Protein AF-A0A5N6UTC2-F1 (afdb_monomer)

Solvent-accessible surface area (backbone atoms only — not comparable to full-atom values): 14383 Å² total; per-residue (Å²): 132,84,76,75,83,73,71,69,49,39,31,35,23,72,35,81,37,35,61,54,63,98,74,84,76,74,52,47,32,34,32,44,64,21,74,54,100,81,40,35,36,27,9,30,95,59,27,42,35,37,38,54,62,97,46,72,90,41,43,59,75,37,63,76,44,58,36,44,83,30,55,56,37,75,52,58,27,31,57,39,42,67,50,74,42,71,95,78,61,28,35,36,41,34,28,38,58,81,38,56,28,36,28,41,24,80,46,83,90,41,75,72,53,38,37,54,72,45,64,52,52,101,60,61,76,87,86,82,46,58,42,72,42,63,47,53,54,83,89,47,57,80,43,68,63,36,80,72,38,79,66,45,77,49,95,50,42,42,70,39,49,47,80,69,44,80,42,75,71,82,81,70,37,33,39,40,36,33,29,20,48,42,100,81,74,44,71,31,29,27,24,26,36,23,77,42,100,88,46,72,71,42,82,50,17,62,41,96,90,47,28,51,44,37,81,92,38,36,46,78,48,59,59,25,92,44,66,28,62,65,91,83,69,81,76,59,80,88,62,43,64,21,21,29,49,39,55,43,76,71,66,69,92,118

Mean predicted aligned error: 5.84 Å

Structure (mmCIF, N/CA/C/O backbone):
data_AF-A0A5N6UTC2-F1
#
_entry.id   AF-A0A5N6UTC2-F1
#
loop_
_atom_site.group_PDB
_atom_site.id
_atom_site.type_symbol
_atom_site.label_atom_id
_atom_site.label_alt_id
_atom_site.label_comp_id
_atom_site.label_asym_id
_atom_site.label_entity_id
_atom_site.label_seq_id
_atom_site.pdbx_PDB_ins_code
_atom_site.Cartn_x
_atom_site.Cartn_y
_atom_site.Cartn_z
_atom_site.occupancy
_atom_site.B_iso_or_equiv
_atom_site.auth_seq_id
_atom_site.auth_comp_id
_atom_site.auth_asym_id
_atom_site.auth_atom_id
_atom_site.pdbx_PDB_model_num
ATOM 1 N N . MET A 1 1 ? 6.275 1.444 30.828 1.00 47.31 1 MET A N 1
ATOM 2 C CA . MET A 1 1 ? 5.632 2.443 29.949 1.00 47.31 1 MET A CA 1
ATOM 3 C C . MET A 1 1 ? 6.057 2.120 28.528 1.00 47.31 1 MET A C 1
ATOM 5 O O . MET A 1 1 ? 7.234 1.851 28.336 1.00 47.31 1 MET A O 1
ATOM 9 N N . LYS A 1 2 ? 5.117 2.013 27.585 1.00 53.94 2 LYS A N 1
ATOM 10 C CA . LYS A 1 2 ? 5.426 1.737 26.173 1.00 53.94 2 LYS A CA 1
ATOM 11 C C . LYS A 1 2 ? 5.991 3.029 25.566 1.00 53.94 2 LYS A C 1
ATOM 13 O O . LYS A 1 2 ? 5.421 4.084 25.831 1.00 53.94 2 LYS A O 1
ATOM 18 N N . ALA A 1 3 ? 7.127 2.957 24.874 1.00 62.00 3 ALA A N 1
ATOM 19 C CA . ALA A 1 3 ? 7.824 4.138 24.363 1.00 62.00 3 ALA A CA 1
ATOM 20 C C . ALA A 1 3 ? 6.921 4.943 23.409 1.00 62.00 3 ALA A C 1
ATOM 22 O O . ALA A 1 3 ? 6.208 4.360 22.592 1.00 62.00 3 ALA A O 1
ATOM 23 N N . SER A 1 4 ? 6.928 6.270 23.547 1.00 75.25 4 SER A N 1
ATOM 24 C CA . SER A 1 4 ? 6.301 7.188 22.594 1.00 75.25 4 SER A CA 1
ATOM 25 C C . SER A 1 4 ? 7.102 7.221 21.292 1.00 75.25 4 SER A C 1
ATOM 27 O O . SER A 1 4 ? 8.316 7.012 21.312 1.00 75.25 4 SER A O 1
ATOM 29 N N . LEU A 1 5 ? 6.440 7.511 20.169 1.00 85.62 5 LEU A N 1
ATOM 30 C CA . LEU A 1 5 ? 7.140 7.757 18.906 1.00 85.62 5 LEU A CA 1
ATOM 31 C C . LEU A 1 5 ? 8.117 8.937 19.069 1.00 85.62 5 LEU A C 1
ATOM 33 O O . LEU A 1 5 ? 7.781 9.903 19.761 1.00 85.62 5 LEU A O 1
ATOM 37 N N . PRO A 1 6 ? 9.319 8.879 18.470 1.00 88.50 6 PRO A N 1
ATOM 38 C CA . PRO A 1 6 ? 10.223 10.016 18.483 1.00 88.50 6 PRO A CA 1
ATOM 39 C C . PRO A 1 6 ? 9.675 11.143 17.599 1.00 88.50 6 PRO A C 1
ATOM 41 O O . PRO A 1 6 ? 8.917 10.909 16.661 1.00 88.50 6 PRO A O 1
ATOM 44 N N . MET A 1 7 ? 10.095 12.373 17.895 1.00 89.25 7 MET A N 1
ATOM 45 C CA . MET A 1 7 ? 9.743 13.563 17.105 1.00 89.25 7 MET A CA 1
ATOM 46 C C . MET A 1 7 ? 10.669 13.768 15.893 1.00 89.25 7 MET A C 1
ATOM 48 O O . MET A 1 7 ? 10.447 14.665 15.087 1.00 89.25 7 MET A O 1
ATOM 52 N N . SER A 1 8 ? 11.726 12.962 15.775 1.00 91.69 8 SER A N 1
ATOM 53 C CA . SER A 1 8 ? 12.641 12.936 14.636 1.00 91.69 8 SER A CA 1
ATOM 54 C C . SER A 1 8 ? 13.064 11.502 14.331 1.00 91.69 8 SER A C 1
ATOM 56 O O . SER A 1 8 ? 13.159 10.653 15.222 1.00 91.69 8 SER A O 1
ATOM 58 N N . PHE A 1 9 ? 13.332 11.232 13.060 1.00 91.69 9 PHE A N 1
ATOM 59 C CA . PHE A 1 9 ? 13.645 9.897 12.568 1.00 91.69 9 PHE A CA 1
ATOM 60 C C . PHE A 1 9 ? 15.016 9.903 11.914 1.00 91.69 9 PHE A C 1
ATOM 62 O O . PHE A 1 9 ? 15.311 10.786 11.114 1.00 91.69 9 PHE A O 1
ATOM 69 N N . GLU A 1 10 ? 15.824 8.907 12.255 1.00 91.56 10 GLU A N 1
ATOM 70 C CA . GLU A 1 10 ? 17.056 8.569 11.551 1.00 91.56 10 GLU A CA 1
ATOM 71 C C . GLU A 1 10 ? 16.926 7.131 11.070 1.00 91.56 10 GLU A C 1
ATOM 73 O O . GLU A 1 10 ? 16.529 6.239 11.830 1.00 91.56 10 GLU A O 1
ATOM 78 N N . LEU A 1 11 ? 17.215 6.905 9.795 1.00 89.19 11 LEU A N 1
ATOM 79 C CA . LEU A 1 11 ? 16.958 5.642 9.118 1.00 89.19 11 LEU A CA 1
ATOM 80 C C . LEU A 1 11 ? 18.223 5.157 8.413 1.00 89.19 11 LEU A C 1
ATOM 82 O O . LEU A 1 11 ? 19.078 5.945 8.025 1.00 89.19 11 LEU A O 1
ATOM 86 N N . SER A 1 12 ? 18.329 3.847 8.233 1.00 85.94 12 SER A N 1
ATOM 87 C CA . SER A 1 12 ? 19.356 3.195 7.423 1.00 85.94 12 SER A CA 1
ATOM 88 C C . SER A 1 12 ? 18.700 2.379 6.314 1.00 85.94 12 SER A C 1
ATOM 90 O O . SER A 1 12 ? 17.678 1.735 6.563 1.00 85.94 12 SER A O 1
ATOM 92 N N . SER A 1 13 ? 19.271 2.394 5.110 1.00 86.75 13 SER A N 1
ATOM 93 C CA . SER A 1 13 ? 18.765 1.648 3.950 1.00 86.75 13 SER A CA 1
ATOM 94 C C . SER A 1 13 ? 19.604 0.411 3.629 1.00 86.75 13 SER A C 1
ATOM 96 O O . SER A 1 13 ? 20.825 0.419 3.767 1.00 86.75 13 SER A O 1
ATOM 98 N N . SER A 1 14 ? 18.951 -0.653 3.152 1.00 81.19 14 SER A N 1
ATOM 99 C CA . SER A 1 14 ? 19.606 -1.870 2.651 1.00 81.19 14 SER A CA 1
ATOM 100 C C . SER A 1 14 ? 20.208 -1.745 1.243 1.00 81.19 14 SER A C 1
ATOM 102 O O . SER A 1 14 ? 20.869 -2.676 0.787 1.00 81.19 14 SER A O 1
ATOM 104 N N . GLY A 1 15 ? 19.915 -0.667 0.507 1.00 82.00 15 GLY A N 1
ATOM 105 C CA . GLY A 1 15 ? 20.023 -0.653 -0.957 1.00 82.00 15 GLY A CA 1
ATOM 106 C C . GLY A 1 15 ? 18.910 -1.475 -1.642 1.00 82.00 15 GLY A C 1
ATOM 107 O O . GLY A 1 15 ? 18.034 -2.019 -0.958 1.00 82.00 15 GLY A O 1
ATOM 108 N N . PRO A 1 16 ? 18.905 -1.563 -2.987 1.00 87.00 16 PRO A N 1
ATOM 109 C CA . PRO A 1 16 ? 17.851 -2.248 -3.735 1.00 87.00 16 PRO A CA 1
ATOM 110 C C . PRO A 1 16 ? 17.945 -3.778 -3.597 1.00 87.00 16 PRO A C 1
ATOM 112 O O . PRO A 1 16 ? 18.954 -4.384 -3.947 1.00 87.00 16 PRO A O 1
ATOM 115 N N . LEU A 1 17 ? 16.859 -4.402 -3.142 1.00 88.38 17 LEU A N 1
ATOM 116 C CA . LEU A 1 17 ? 16.701 -5.841 -2.917 1.00 88.38 17 LEU A CA 1
ATOM 117 C C . LEU A 1 17 ? 15.773 -6.540 -3.913 1.00 88.38 17 LEU A C 1
ATOM 119 O O . LEU A 1 17 ? 15.952 -7.726 -4.143 1.00 88.38 17 LEU A O 1
ATOM 123 N N . ILE A 1 18 ? 14.750 -5.876 -4.456 1.00 89.25 18 ILE A N 1
ATOM 124 C CA . ILE A 1 18 ? 13.792 -6.510 -5.380 1.00 89.25 18 ILE A CA 1
ATOM 125 C C . ILE A 1 18 ? 13.627 -5.616 -6.599 1.00 89.25 18 ILE A C 1
ATOM 127 O O . ILE A 1 18 ? 13.266 -4.447 -6.472 1.00 89.25 18 ILE A O 1
ATOM 131 N N . GLY A 1 19 ? 13.870 -6.175 -7.781 1.00 90.62 19 GLY A N 1
ATOM 132 C CA . GLY A 1 19 ? 13.588 -5.525 -9.057 1.00 90.62 19 GLY A CA 1
ATOM 133 C C . GLY A 1 19 ? 12.823 -6.435 -10.021 1.00 90.62 19 GLY A C 1
ATOM 134 O O . GLY A 1 19 ? 12.527 -7.588 -9.686 1.00 90.62 19 GLY A O 1
ATOM 135 N N . PRO A 1 20 ? 12.504 -5.922 -11.221 1.00 90.75 20 PRO A N 1
ATOM 136 C CA . PRO A 1 20 ? 11.901 -6.711 -12.288 1.00 90.75 20 PRO A CA 1
ATOM 137 C C . PRO A 1 20 ? 12.727 -7.944 -12.655 1.00 90.75 20 PRO A C 1
ATOM 139 O O . PRO A 1 20 ? 13.958 -7.926 -12.581 1.00 90.75 20 PRO A O 1
ATOM 142 N N . LYS A 1 21 ? 12.044 -9.006 -13.088 1.00 91.44 21 LYS A N 1
ATOM 143 C CA . LYS A 1 21 ? 12.679 -10.213 -13.622 1.00 91.44 21 LYS A CA 1
ATOM 144 C C . LYS A 1 21 ? 12.839 -10.115 -15.138 1.00 91.44 21 LYS A C 1
ATOM 146 O O . LYS A 1 21 ? 12.025 -9.495 -15.818 1.00 91.44 21 LYS A O 1
ATOM 151 N N . ASP A 1 22 ? 13.859 -10.794 -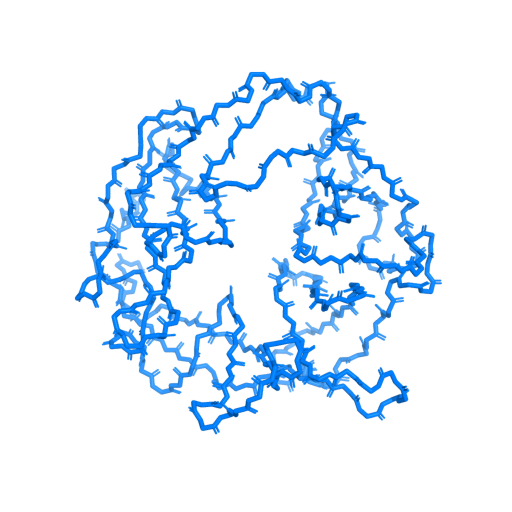15.654 1.00 91.31 22 ASP A N 1
ATOM 152 C CA . ASP A 1 22 ? 13.999 -11.081 -17.083 1.00 91.31 22 ASP A CA 1
ATOM 153 C C . ASP A 1 22 ? 13.276 -12.398 -17.416 1.00 91.31 22 ASP A C 1
ATOM 155 O O . ASP A 1 22 ? 13.886 -13.458 -17.541 1.00 91.31 22 ASP A O 1
ATOM 159 N N . ASP A 1 23 ? 11.943 -12.354 -17.431 1.00 88.75 23 ASP A N 1
ATOM 160 C CA . ASP A 1 23 ? 11.066 -13.530 -17.558 1.00 88.75 23 ASP A CA 1
ATOM 161 C C . ASP A 1 23 ? 10.007 -13.390 -18.667 1.00 88.75 23 ASP A C 1
ATOM 163 O O . ASP A 1 23 ? 9.031 -14.137 -18.720 1.00 88.75 23 ASP A O 1
ATOM 167 N N . GLY A 1 24 ? 10.199 -12.426 -19.571 1.00 87.19 24 GLY A N 1
ATOM 168 C CA . GLY A 1 24 ? 9.295 -12.159 -20.692 1.00 87.19 24 GLY A CA 1
ATOM 169 C C . GLY A 1 24 ? 8.115 -11.235 -20.371 1.00 87.19 24 GLY A C 1
ATOM 170 O O . GLY A 1 24 ? 7.475 -10.751 -21.303 1.00 87.19 24 GLY A O 1
ATOM 171 N N . TYR A 1 25 ? 7.859 -10.899 -19.099 1.00 84.44 25 TYR A N 1
ATOM 172 C CA . TYR A 1 25 ? 6.853 -9.892 -18.733 1.00 84.44 25 TYR A CA 1
ATOM 173 C C . TYR A 1 25 ? 7.307 -8.443 -18.983 1.00 84.44 25 TYR A C 1
ATOM 175 O O . TYR A 1 25 ? 6.477 -7.527 -18.940 1.00 84.44 25 TYR A O 1
ATOM 183 N N . ALA A 1 26 ? 8.608 -8.243 -19.242 1.00 83.94 26 ALA A N 1
ATOM 184 C CA . ALA A 1 26 ? 9.238 -6.970 -19.607 1.00 83.94 26 ALA A CA 1
ATOM 185 C C . ALA A 1 26 ? 8.803 -5.797 -18.706 1.00 83.94 26 ALA A C 1
ATOM 187 O O . ALA A 1 26 ? 8.418 -4.726 -19.179 1.00 83.94 26 ALA A O 1
ATOM 188 N N . ARG A 1 27 ? 8.804 -6.016 -17.385 1.00 85.81 27 ARG A N 1
ATOM 189 C CA . ARG A 1 27 ? 8.399 -4.997 -16.408 1.00 85.81 27 ARG A CA 1
ATOM 190 C C . ARG A 1 27 ? 9.521 -3.980 -16.206 1.00 85.81 27 ARG A C 1
ATOM 192 O O . ARG A 1 27 ? 10.671 -4.359 -16.019 1.00 85.81 27 ARG A O 1
ATOM 199 N N . ALA A 1 28 ? 9.171 -2.695 -16.207 1.00 85.38 28 ALA A N 1
ATOM 200 C CA . ALA A 1 28 ? 10.129 -1.617 -15.972 1.00 85.38 28 ALA A CA 1
ATOM 201 C C . ALA A 1 28 ? 10.493 -1.467 -14.486 1.00 85.38 28 ALA A C 1
ATOM 203 O O . ALA A 1 28 ? 11.651 -1.226 -14.169 1.00 85.38 28 ALA A O 1
ATOM 204 N N . GLY A 1 29 ? 9.542 -1.678 -13.571 1.00 85.62 29 GLY A N 1
ATOM 205 C CA . GLY A 1 29 ? 9.762 -1.532 -12.132 1.00 85.62 29 GLY A CA 1
ATOM 206 C C . GLY A 1 29 ? 8.817 -2.386 -11.290 1.00 85.62 29 GLY A C 1
ATOM 207 O O . GLY A 1 29 ? 7.766 -2.818 -11.770 1.00 85.62 29 GLY A O 1
ATOM 208 N N . ILE A 1 30 ? 9.203 -2.617 -10.034 1.00 85.69 30 ILE A N 1
ATOM 209 C CA . ILE A 1 30 ? 8.373 -3.244 -8.993 1.00 85.69 30 ILE A CA 1
ATOM 210 C C . ILE A 1 30 ? 8.070 -2.187 -7.938 1.00 85.69 30 ILE A C 1
ATOM 212 O O . ILE A 1 30 ? 8.987 -1.505 -7.479 1.00 85.69 30 ILE A O 1
ATOM 216 N N . LYS A 1 31 ? 6.788 -2.024 -7.599 1.00 84.88 31 LYS A N 1
ATOM 217 C CA . LYS A 1 31 ? 6.293 -0.872 -6.845 1.00 84.88 31 LYS A CA 1
ATOM 218 C C . LYS A 1 31 ? 5.325 -1.265 -5.727 1.00 84.88 31 LYS A C 1
ATOM 220 O O . LYS A 1 31 ? 4.861 -2.397 -5.650 1.00 84.88 31 LYS A O 1
ATOM 225 N N . GLU A 1 32 ? 5.030 -0.296 -4.868 1.00 82.50 32 GLU A N 1
ATOM 226 C CA . GLU A 1 32 ? 3.939 -0.274 -3.889 1.00 82.50 32 GLU A CA 1
ATOM 227 C C . GLU A 1 32 ? 3.825 -1.589 -3.100 1.00 82.50 32 GLU A C 1
ATOM 229 O O . GLU A 1 32 ? 2.844 -2.324 -3.240 1.00 82.50 32 GLU A O 1
ATOM 234 N N . PRO A 1 33 ? 4.861 -1.950 -2.322 1.00 86.56 33 PRO A N 1
ATOM 235 C CA . PRO A 1 33 ? 4.857 -3.209 -1.606 1.00 86.56 33 PRO A CA 1
ATOM 236 C C . PRO A 1 33 ? 3.895 -3.176 -0.417 1.00 86.56 33 PRO A C 1
ATOM 238 O O . PRO A 1 33 ? 3.899 -2.237 0.378 1.00 86.56 33 PRO A O 1
ATOM 241 N N . SER A 1 34 ? 3.189 -4.282 -0.203 1.00 84.38 34 SER A N 1
ATOM 242 C CA . SER A 1 34 ? 2.582 -4.626 1.080 1.00 84.38 34 SER A CA 1
ATOM 243 C C . SER A 1 34 ? 3.217 -5.897 1.619 1.00 84.38 34 SER A C 1
ATOM 245 O O . SER A 1 34 ? 3.438 -6.865 0.894 1.00 84.38 34 SER A O 1
ATOM 247 N N . THR A 1 35 ? 3.577 -5.893 2.901 1.00 80.06 35 THR A N 1
ATOM 248 C CA . THR A 1 35 ? 4.372 -6.973 3.490 1.00 80.06 35 THR A CA 1
ATOM 249 C C . THR A 1 35 ? 3.815 -7.399 4.836 1.00 80.06 35 THR A C 1
ATOM 251 O O . THR A 1 35 ? 3.486 -6.576 5.688 1.00 80.06 35 THR A O 1
ATOM 254 N N . ILE A 1 36 ? 3.773 -8.709 5.044 1.00 73.56 36 ILE A N 1
ATOM 255 C CA . ILE A 1 36 ? 3.636 -9.348 6.348 1.00 73.56 36 ILE A CA 1
ATOM 256 C C . ILE A 1 36 ? 4.793 -10.343 6.518 1.00 73.56 36 ILE A C 1
ATOM 258 O O . ILE A 1 36 ? 5.427 -10.747 5.543 1.00 73.56 36 ILE A O 1
ATOM 262 N N . ASN A 1 37 ? 5.061 -10.788 7.748 1.00 64.56 37 ASN A N 1
ATOM 263 C CA . ASN A 1 37 ? 6.204 -11.669 8.040 1.00 64.56 37 ASN A CA 1
ATOM 264 C C . ASN A 1 37 ? 6.246 -12.983 7.226 1.00 64.56 37 ASN A C 1
ATOM 266 O O . ASN A 1 37 ? 7.306 -13.593 7.148 1.00 64.56 37 ASN A O 1
ATOM 270 N N . THR A 1 38 ? 5.142 -13.421 6.611 1.00 53.38 38 THR A N 1
ATOM 271 C CA . THR A 1 38 ? 5.059 -14.687 5.854 1.00 53.38 38 THR A CA 1
ATOM 272 C C . THR A 1 38 ? 4.735 -14.533 4.364 1.00 53.38 38 THR A C 1
ATOM 274 O O . THR A 1 38 ? 4.810 -15.514 3.627 1.00 53.38 38 THR A O 1
ATOM 277 N N . ALA A 1 39 ? 4.355 -13.339 3.905 1.00 54.22 39 ALA A N 1
ATOM 278 C CA . ALA A 1 39 ? 3.892 -13.101 2.540 1.00 54.22 39 ALA A CA 1
ATOM 279 C C . ALA A 1 39 ? 4.039 -11.632 2.148 1.00 54.22 39 ALA A C 1
ATOM 281 O O . ALA A 1 39 ? 3.877 -10.734 2.977 1.00 54.22 39 ALA A O 1
ATOM 282 N N . LYS A 1 40 ? 4.396 -11.389 0.890 1.00 59.38 40 LYS A N 1
ATOM 283 C CA . LYS A 1 40 ? 4.715 -10.058 0.381 1.00 59.38 40 LYS A CA 1
ATOM 284 C C . LYS A 1 40 ? 4.044 -9.912 -0.982 1.00 59.38 40 LYS A C 1
ATOM 286 O O . LYS A 1 40 ? 4.068 -10.831 -1.795 1.00 59.38 40 LYS A O 1
ATOM 291 N N . GLU A 1 41 ? 3.410 -8.774 -1.193 1.00 56.09 41 GLU A N 1
ATOM 292 C CA . GLU A 1 41 ? 2.674 -8.423 -2.405 1.00 56.09 41 GLU A CA 1
ATOM 293 C C . GLU A 1 41 ? 3.247 -7.108 -2.923 1.00 56.09 41 GLU A C 1
ATOM 295 O O . GLU A 1 41 ? 3.681 -6.258 -2.143 1.00 56.09 41 GLU A O 1
ATOM 300 N N . SER A 1 42 ? 3.321 -6.924 -4.233 1.00 54.25 42 SER A N 1
ATOM 301 C CA . SER A 1 42 ? 3.797 -5.674 -4.833 1.00 54.25 42 SER A CA 1
ATOM 302 C C . SER A 1 42 ? 3.003 -5.356 -6.091 1.00 54.25 42 SER A C 1
ATOM 304 O O . SER A 1 42 ? 2.660 -6.247 -6.869 1.00 54.25 42 SER A O 1
ATOM 306 N N . GLY A 1 43 ? 2.670 -4.082 -6.272 1.00 52.28 43 GLY A N 1
ATOM 307 C CA . GLY A 1 43 ? 1.966 -3.578 -7.443 1.00 52.28 43 GLY A CA 1
ATOM 308 C C . GLY A 1 43 ? 2.919 -3.212 -8.580 1.00 52.28 43 GLY A C 1
ATOM 309 O O . GLY A 1 43 ? 4.085 -2.871 -8.386 1.00 52.28 43 GLY A O 1
ATOM 310 N N . TYR A 1 44 ? 2.416 -3.251 -9.805 1.00 52.66 44 TYR A N 1
ATOM 311 C CA . TYR A 1 44 ? 2.978 -2.529 -10.940 1.00 52.66 44 TYR A CA 1
ATOM 312 C C . TYR A 1 44 ? 1.830 -1.945 -11.762 1.00 52.66 44 TYR A C 1
ATOM 314 O O . TYR A 1 44 ? 0.671 -2.298 -11.577 1.00 52.66 44 TYR A O 1
ATOM 322 N N . HIS A 1 45 ? 2.143 -1.049 -12.698 1.00 53.72 45 HIS A N 1
ATOM 323 C CA . HIS A 1 45 ? 1.151 -0.230 -13.406 1.00 53.72 45 HIS A CA 1
ATOM 324 C C . HIS A 1 45 ? 0.013 -1.022 -14.098 1.00 53.72 45 HIS A C 1
ATOM 326 O O . HIS A 1 45 ? -1.003 -0.431 -14.439 1.00 53.72 45 HIS A O 1
ATOM 332 N N . LEU A 1 46 ? 0.143 -2.343 -14.295 1.00 59.59 46 LEU A N 1
ATOM 333 C CA . LEU A 1 46 ? -0.856 -3.206 -14.942 1.00 59.59 46 LEU A CA 1
ATOM 334 C C . LEU A 1 46 ? -1.004 -4.590 -14.264 1.00 59.59 46 LEU A C 1
ATOM 336 O O . LEU A 1 46 ? -1.261 -5.580 -14.949 1.00 59.59 46 LEU A O 1
ATOM 340 N N . GLY A 1 47 ? -0.789 -4.700 -12.947 1.00 82.06 47 GLY A N 1
ATOM 341 C CA . GLY A 1 47 ? -0.986 -5.960 -12.221 1.00 82.06 47 GLY A CA 1
ATOM 342 C C . GLY A 1 47 ? -0.320 -6.023 -10.845 1.00 82.06 47 GLY A C 1
ATOM 343 O O . GLY A 1 47 ? 0.403 -5.122 -10.433 1.00 82.06 47 GLY A O 1
ATOM 344 N N . VAL A 1 48 ? -0.563 -7.123 -10.133 1.00 87.12 48 VAL A N 1
ATOM 345 C CA . VAL A 1 48 ? 0.010 -7.399 -8.806 1.00 87.12 48 VAL A CA 1
ATOM 346 C C . VAL A 1 48 ? 0.845 -8.673 -8.881 1.00 87.12 48 VAL A C 1
ATOM 348 O O . VAL A 1 48 ? 0.488 -9.620 -9.589 1.00 87.12 48 VAL A O 1
ATOM 351 N N . VAL A 1 49 ? 1.966 -8.687 -8.168 1.00 91.12 49 VAL A N 1
ATOM 352 C CA . VAL A 1 49 ? 2.841 -9.846 -8.029 1.00 91.12 49 VAL A CA 1
ATOM 353 C C . VAL A 1 49 ? 2.970 -10.251 -6.565 1.00 91.12 49 VAL A C 1
ATOM 355 O O . VAL A 1 49 ? 3.284 -9.422 -5.710 1.00 91.12 49 VAL A O 1
ATOM 358 N N . TYR A 1 50 ? 2.785 -11.545 -6.312 1.00 91.81 50 TYR A N 1
ATOM 359 C CA . TYR A 1 50 ? 3.062 -12.174 -5.027 1.00 91.81 50 TYR A CA 1
ATOM 360 C C . TYR A 1 50 ? 4.468 -12.762 -5.018 1.00 91.81 50 TYR A C 1
ATOM 362 O O . TYR A 1 50 ? 4.905 -13.402 -5.980 1.00 91.81 50 TYR A O 1
ATOM 370 N N . LEU A 1 51 ? 5.158 -12.610 -3.894 1.00 92.50 51 LEU A N 1
ATOM 371 C CA . LEU A 1 51 ? 6.425 -13.266 -3.620 1.00 92.50 51 LEU A CA 1
ATOM 372 C C . LEU A 1 51 ? 6.547 -13.590 -2.129 1.00 92.50 51 LEU A C 1
ATOM 374 O O . LEU A 1 51 ? 6.071 -12.867 -1.255 1.00 92.50 51 LEU A O 1
ATOM 378 N N . SER A 1 52 ? 7.241 -14.678 -1.819 1.00 90.38 52 SER A N 1
ATOM 379 C CA . SER A 1 52 ? 7.595 -15.023 -0.446 1.00 90.38 52 SER A CA 1
ATOM 380 C C . SER A 1 52 ? 9.032 -15.509 -0.396 1.00 90.38 52 SER A C 1
ATOM 382 O O . SER A 1 52 ? 9.524 -16.143 -1.329 1.00 90.38 52 SER A O 1
ATOM 384 N N . PHE A 1 53 ? 9.721 -15.143 0.676 1.00 89.69 53 PHE A N 1
ATOM 385 C CA . PHE A 1 53 ? 11.121 -15.464 0.898 1.00 89.69 53 PHE A CA 1
ATOM 386 C C . PHE A 1 53 ? 11.431 -15.392 2.397 1.00 89.69 53 PHE A C 1
ATOM 388 O O . PHE A 1 53 ? 10.922 -14.485 3.074 1.00 89.69 53 PHE A O 1
ATOM 395 N N . PRO A 1 54 ? 12.248 -16.325 2.917 1.00 87.81 54 PRO A N 1
ATOM 396 C CA . PRO A 1 54 ? 12.556 -16.412 4.342 1.00 87.81 54 PRO A CA 1
ATOM 397 C C . PRO A 1 54 ? 13.554 -15.339 4.793 1.00 87.81 54 PRO A C 1
ATOM 399 O O . PRO A 1 54 ? 13.511 -14.916 5.945 1.00 87.81 54 PRO A O 1
ATOM 402 N N . ASP A 1 55 ? 14.417 -14.880 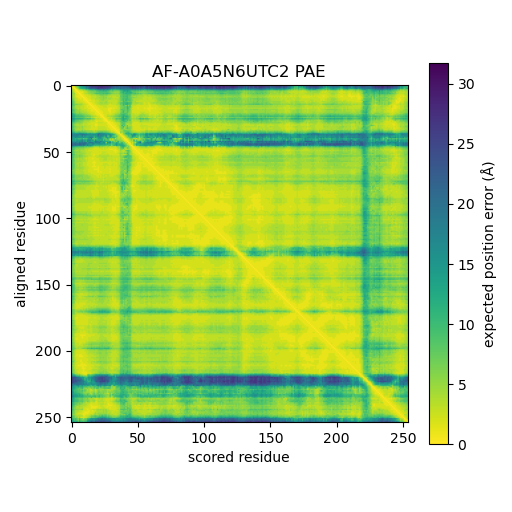3.884 1.00 86.81 55 ASP A N 1
ATOM 403 C CA . ASP A 1 55 ? 15.503 -13.943 4.159 1.00 86.81 55 ASP A CA 1
ATOM 404 C C . ASP A 1 55 ? 15.573 -12.857 3.078 1.00 86.81 55 ASP A C 1
ATOM 406 O O . ASP A 1 55 ? 15.350 -13.114 1.895 1.00 86.81 55 ASP A O 1
ATOM 410 N N . PHE A 1 56 ? 15.878 -11.623 3.471 1.00 84.81 56 PHE A N 1
ATOM 411 C CA . PHE A 1 56 ? 15.949 -10.494 2.544 1.00 84.81 56 PHE A CA 1
ATOM 412 C C . PHE A 1 56 ? 17.077 -10.603 1.513 1.00 84.81 56 PHE A C 1
ATOM 414 O O . PHE A 1 56 ? 16.947 -10.046 0.424 1.00 84.81 56 PHE A O 1
ATOM 421 N N . ASN A 1 57 ? 18.125 -11.376 1.792 1.00 88.69 57 ASN A N 1
ATOM 422 C CA . ASN A 1 57 ? 19.162 -11.705 0.814 1.00 88.69 57 ASN A CA 1
ATOM 423 C C . ASN A 1 57 ? 18.638 -12.613 -0.312 1.00 88.69 57 ASN A C 1
ATOM 425 O O . ASN A 1 57 ? 19.220 -12.655 -1.393 1.00 88.69 57 ASN A O 1
ATOM 429 N N . GLU A 1 58 ? 17.519 -13.305 -0.088 1.00 90.62 58 GLU A N 1
ATOM 430 C CA . GLU A 1 58 ? 16.834 -14.148 -1.075 1.00 90.62 58 GLU A CA 1
ATOM 431 C C . GLU A 1 58 ? 15.672 -13.411 -1.766 1.00 90.62 58 GLU A C 1
ATOM 433 O O . GLU A 1 58 ? 15.010 -13.955 -2.650 1.00 90.62 58 GLU A O 1
ATOM 438 N N . ALA A 1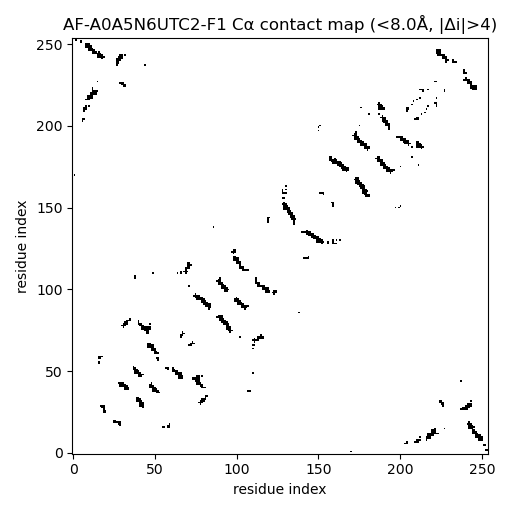 59 ? 15.412 -12.149 -1.408 1.00 89.38 59 ALA A N 1
ATOM 439 C CA . ALA A 1 59 ? 14.274 -11.393 -1.926 1.00 89.38 59 ALA A CA 1
ATOM 440 C C . ALA A 1 59 ? 14.303 -11.265 -3.457 1.00 89.38 59 ALA A C 1
ATOM 442 O O . ALA A 1 59 ? 13.287 -11.464 -4.127 1.00 89.38 59 ALA A O 1
ATOM 443 N N . ASN A 1 60 ? 15.480 -10.989 -4.032 1.00 91.19 60 ASN A N 1
ATOM 444 C CA . ASN A 1 60 ? 15.613 -10.849 -5.479 1.00 91.19 60 ASN A CA 1
ATOM 445 C C . ASN A 1 60 ? 15.593 -12.185 -6.232 1.00 91.19 60 ASN A C 1
ATOM 447 O O . ASN A 1 60 ? 15.406 -12.184 -7.445 1.00 91.19 60 ASN A O 1
ATOM 451 N N . SER A 1 61 ? 15.820 -13.319 -5.571 1.00 92.88 61 SER A N 1
ATOM 452 C CA . SER A 1 61 ? 15.736 -14.645 -6.198 1.00 92.88 61 SER A CA 1
ATOM 453 C C . SER A 1 61 ? 14.363 -15.292 -6.014 1.00 92.88 61 SER A C 1
ATOM 455 O O . SER A 1 61 ? 14.061 -16.265 -6.702 1.00 92.88 61 SER A O 1
ATOM 457 N N . ALA A 1 62 ? 13.515 -14.733 -5.144 1.00 93.50 62 ALA A N 1
ATOM 458 C CA . ALA A 1 62 ? 12.152 -15.196 -4.927 1.00 93.50 62 ALA A CA 1
ATOM 459 C C . ALA A 1 62 ? 11.362 -15.277 -6.241 1.00 93.50 62 ALA A C 1
ATOM 461 O O . ALA A 1 62 ? 11.445 -14.388 -7.102 1.00 93.50 62 ALA A O 1
ATOM 462 N N . THR A 1 63 ? 10.580 -16.350 -6.368 1.00 93.19 63 THR A N 1
ATOM 463 C CA . THR A 1 63 ? 9.688 -16.559 -7.511 1.00 93.19 63 THR A CA 1
ATOM 464 C C . THR A 1 63 ? 8.572 -15.525 -7.483 1.00 93.19 63 THR A C 1
ATOM 466 O O . THR A 1 63 ? 7.945 -15.304 -6.448 1.00 93.19 63 THR A O 1
ATOM 469 N N . PHE A 1 64 ? 8.333 -14.898 -8.632 1.00 93.75 64 PHE A N 1
ATOM 470 C CA . PHE A 1 64 ? 7.200 -14.009 -8.834 1.00 93.75 64 PHE A CA 1
ATOM 471 C C . PHE A 1 64 ? 5.987 -14.830 -9.257 1.00 93.75 64 PHE A C 1
ATOM 473 O O . PHE A 1 64 ? 6.015 -15.531 -10.268 1.00 93.75 64 PHE A O 1
ATOM 480 N N . HIS A 1 65 ? 4.918 -14.732 -8.478 1.00 94.25 65 HIS A N 1
ATOM 481 C CA . HIS A 1 65 ? 3.611 -15.259 -8.830 1.00 94.25 65 HIS A CA 1
ATOM 482 C C . HIS A 1 65 ? 2.759 -14.102 -9.347 1.00 94.25 65 HIS A C 1
ATOM 484 O O . HIS A 1 65 ? 2.257 -13.284 -8.577 1.00 94.25 65 HIS A O 1
ATOM 490 N N . TYR A 1 66 ? 2.635 -14.013 -10.668 1.00 94.06 66 TYR A N 1
ATOM 491 C CA . TYR A 1 66 ? 1.835 -12.986 -11.323 1.00 94.06 66 TYR A CA 1
ATOM 492 C C . TYR A 1 66 ? 0.350 -13.251 -11.090 1.00 94.06 66 TYR A C 1
ATOM 494 O O . TYR A 1 66 ? -0.186 -14.276 -11.516 1.00 94.06 66 TYR A O 1
ATOM 502 N N . LEU A 1 67 ? -0.325 -12.331 -10.400 1.00 95.06 67 LEU A N 1
ATOM 503 C CA . LEU A 1 67 ? -1.719 -12.538 -10.013 1.00 95.06 67 LEU A CA 1
ATOM 504 C C . LEU A 1 67 ? -2.690 -12.400 -11.193 1.00 95.06 67 LEU A C 1
ATOM 506 O O . LEU A 1 67 ? -3.830 -12.849 -11.091 1.00 95.06 67 LEU A O 1
ATOM 510 N N . ASP A 1 68 ? -2.237 -11.880 -12.336 1.00 93.31 68 ASP A N 1
ATOM 511 C CA . ASP A 1 68 ? -3.007 -11.878 -13.586 1.00 93.31 68 ASP A CA 1
ATOM 512 C C . ASP A 1 68 ? -3.275 -13.288 -14.150 1.00 93.31 68 ASP A C 1
ATOM 514 O O . ASP A 1 68 ? -4.201 -13.464 -14.941 1.00 93.31 68 ASP A O 1
ATOM 518 N N . GLN A 1 69 ? -2.535 -14.301 -13.682 1.00 93.19 69 GLN A N 1
ATOM 519 C CA . GLN A 1 69 ? -2.747 -15.719 -13.991 1.00 93.19 69 GLN A CA 1
ATOM 520 C C . GLN A 1 69 ? -3.784 -16.399 -13.075 1.00 93.19 69 GLN A C 1
ATOM 522 O O . GLN A 1 69 ? -3.974 -17.615 -13.139 1.00 93.19 69 GLN A O 1
ATOM 527 N N . THR A 1 70 ? -4.432 -15.642 -12.188 1.00 94.56 70 THR A N 1
ATOM 528 C CA . THR A 1 70 ? -5.405 -16.138 -11.201 1.00 94.56 70 THR A CA 1
ATOM 529 C C . THR A 1 70 ? -6.807 -15.598 -11.500 1.00 94.56 70 THR A C 1
ATOM 531 O O . THR A 1 70 ? -7.020 -14.937 -12.515 1.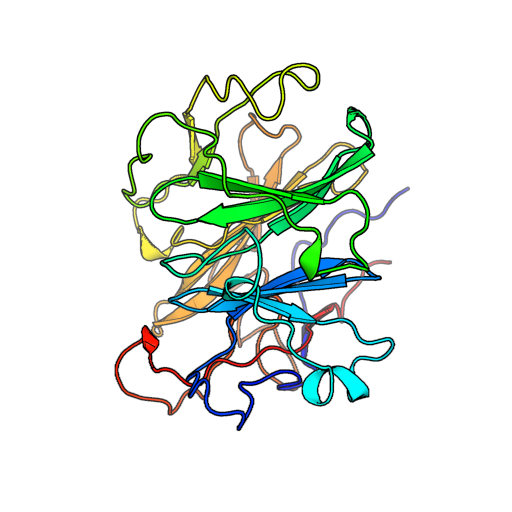00 94.56 70 THR A O 1
ATOM 534 N N . LEU A 1 71 ? -7.773 -15.812 -10.599 1.00 96.12 71 LEU A N 1
ATOM 535 C CA . LEU A 1 71 ? -9.106 -15.205 -10.718 1.00 96.12 71 LEU A CA 1
ATOM 536 C C . LEU A 1 71 ? -9.093 -13.667 -10.608 1.00 96.12 71 LEU A C 1
ATOM 538 O O . LEU A 1 71 ? -10.120 -13.044 -10.863 1.00 96.12 71 LEU A O 1
ATOM 542 N N . ILE A 1 72 ? -7.966 -13.044 -10.237 1.00 94.31 72 ILE A N 1
ATOM 543 C CA . ILE A 1 72 ? -7.787 -11.581 -10.314 1.00 94.31 72 ILE A CA 1
ATOM 544 C C . ILE A 1 72 ? -7.795 -11.083 -11.771 1.00 94.31 72 ILE A C 1
ATOM 546 O O . ILE A 1 72 ? -8.235 -9.953 -12.033 1.00 94.31 72 ILE A O 1
ATOM 550 N N . GLU A 1 73 ? -7.366 -11.947 -12.698 1.00 91.06 73 GLU A N 1
ATOM 551 C CA . GLU A 1 73 ? -7.281 -11.715 -14.140 1.00 91.06 73 GLU A CA 1
ATOM 552 C C . GLU A 1 73 ? -6.396 -10.515 -14.534 1.00 91.06 73 GLU A C 1
ATOM 554 O O . GLU A 1 73 ? -5.875 -9.754 -13.713 1.00 91.06 73 GLU A O 1
ATOM 55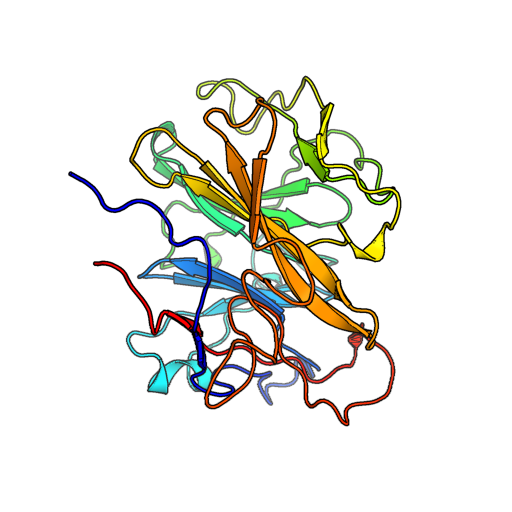9 N N . THR A 1 74 ? -6.213 -10.337 -15.840 1.00 92.19 74 THR A N 1
ATOM 560 C CA . THR A 1 74 ? -5.506 -9.186 -16.412 1.00 92.19 74 THR A CA 1
ATOM 561 C C . THR A 1 74 ? -6.263 -7.871 -16.199 1.00 92.19 74 THR A C 1
ATOM 563 O O . THR A 1 74 ? -7.486 -7.847 -16.046 1.00 92.19 74 THR A O 1
ATOM 566 N N . GLY A 1 75 ? -5.550 -6.749 -16.293 1.00 90.88 75 GLY A N 1
ATOM 567 C CA . GLY A 1 75 ? -6.118 -5.402 -16.296 1.00 90.88 75 GLY A CA 1
ATOM 568 C C . GLY A 1 75 ? -5.383 -4.474 -15.337 1.00 90.88 75 GLY A C 1
ATOM 569 O O . GLY A 1 75 ? -4.383 -4.849 -14.733 1.00 90.88 75 GLY A O 1
ATOM 570 N N . TYR A 1 76 ? -5.888 -3.253 -15.173 1.00 91.88 76 TYR A N 1
ATOM 571 C CA . TYR A 1 76 ? -5.310 -2.301 -14.227 1.00 91.88 76 TYR A CA 1
ATOM 572 C C . TYR A 1 76 ? -5.534 -2.766 -12.782 1.00 91.88 76 TYR A C 1
ATOM 574 O O . TYR A 1 76 ? -6.684 -2.881 -12.348 1.00 91.88 76 TYR A O 1
ATOM 582 N N . ARG A 1 77 ? -4.450 -3.104 -12.076 1.00 93.12 77 ARG A N 1
ATOM 583 C CA . ARG A 1 77 ? -4.409 -3.397 -10.636 1.00 93.12 77 ARG A CA 1
ATOM 584 C C . ARG A 1 77 ? -3.102 -2.835 -10.083 1.00 93.12 77 ARG A C 1
ATOM 586 O O . ARG A 1 77 ? -2.058 -3.136 -10.650 1.00 93.12 77 ARG A O 1
ATOM 593 N N . ALA A 1 78 ? -3.161 -2.029 -9.029 1.00 90.06 78 ALA A N 1
ATOM 594 C CA . ALA A 1 78 ? -1.989 -1.383 -8.430 1.00 90.06 78 ALA A CA 1
ATOM 595 C C . ALA A 1 78 ? -2.191 -1.154 -6.921 1.00 90.06 78 ALA A C 1
ATOM 597 O O . ALA A 1 78 ? -3.298 -1.335 -6.416 1.00 90.06 78 ALA A O 1
ATOM 598 N N . ALA A 1 79 ? -1.134 -0.760 -6.217 1.00 89.19 79 ALA A N 1
ATOM 599 C CA . ALA A 1 79 ? -1.126 -0.412 -4.798 1.00 89.19 79 ALA A CA 1
ATOM 600 C C . ALA A 1 79 ? -1.792 -1.449 -3.873 1.00 89.19 79 ALA A C 1
ATOM 602 O O . ALA A 1 79 ? -2.790 -1.138 -3.219 1.00 89.19 79 ALA A O 1
ATOM 603 N N . PRO A 1 80 ? -1.290 -2.701 -3.835 1.00 92.44 80 PRO A N 1
ATOM 604 C CA . PRO A 1 80 ? -1.843 -3.717 -2.955 1.00 92.44 80 PRO A CA 1
ATOM 605 C C . PRO A 1 80 ? -1.639 -3.378 -1.471 1.00 92.44 80 PRO A C 1
ATOM 607 O O . PRO A 1 80 ? -0.589 -2.884 -1.077 1.00 92.44 80 PRO A O 1
ATOM 610 N N . GLU A 1 81 ? -2.601 -3.763 -0.636 1.00 92.88 81 GLU A N 1
ATOM 611 C CA . GLU A 1 81 ? -2.501 -3.862 0.819 1.00 92.88 81 GLU A CA 1
ATOM 612 C C . GLU A 1 81 ? -3.044 -5.224 1.269 1.00 92.88 81 GLU A C 1
ATOM 614 O O . GLU A 1 81 ? -4.189 -5.573 0.974 1.00 92.88 81 GLU A O 1
ATOM 619 N N . VAL A 1 82 ? -2.234 -6.003 1.993 1.00 93.94 82 VAL A N 1
ATOM 620 C CA . VAL A 1 82 ? -2.618 -7.332 2.480 1.00 93.94 82 VAL A CA 1
ATOM 621 C C . VAL A 1 82 ? -2.773 -7.366 4.000 1.00 93.94 82 VAL A C 1
ATOM 623 O O . VAL A 1 82 ? -1.895 -6.933 4.745 1.00 93.94 82 VAL A O 1
ATOM 626 N N . PHE A 1 83 ? -3.877 -7.938 4.485 1.00 94.12 83 PHE A N 1
ATOM 627 C CA . PHE A 1 83 ? -4.099 -8.177 5.915 1.00 94.12 83 PHE A CA 1
ATOM 628 C C . PHE A 1 83 ? -5.022 -9.373 6.171 1.00 94.12 83 PHE A C 1
ATOM 630 O O . PHE A 1 83 ? -5.812 -9.777 5.317 1.00 94.12 83 PHE A O 1
ATOM 637 N N . TYR A 1 84 ? -4.947 -9.944 7.376 1.00 95.62 84 TYR A N 1
ATOM 638 C CA . TYR A 1 84 ? -5.862 -11.001 7.807 1.00 95.62 84 TYR A CA 1
ATOM 639 C C . TYR A 1 84 ? -7.062 -10.414 8.548 1.00 95.62 84 TYR A C 1
ATOM 641 O O . TYR A 1 84 ? -6.918 -9.795 9.604 1.00 95.62 84 TYR A O 1
ATOM 649 N N . PHE A 1 85 ? -8.266 -10.652 8.034 1.00 98.00 85 PHE A N 1
ATOM 650 C CA . PHE A 1 85 ? -9.502 -10.222 8.670 1.00 98.00 85 PHE A CA 1
ATOM 651 C C . PHE A 1 85 ? -10.075 -11.341 9.547 1.00 98.00 85 PHE A C 1
ATOM 653 O O . PHE A 1 85 ? -10.838 -12.203 9.099 1.00 98.00 85 PHE A O 1
ATOM 660 N N . GLY A 1 86 ? -9.701 -11.308 10.830 1.00 97.38 86 GLY A N 1
ATOM 661 C CA . GLY A 1 86 ? -10.053 -12.316 11.837 1.00 97.38 86 GLY A CA 1
ATOM 662 C C . GLY A 1 86 ? -11.534 -12.729 11.882 1.00 97.38 86 GLY A C 1
ATOM 663 O O . GLY A 1 86 ? -11.791 -13.934 11.915 1.00 97.38 86 GLY A O 1
ATOM 664 N N . PRO A 1 87 ? -12.514 -11.801 11.823 1.00 98.19 87 PRO A N 1
ATOM 665 C CA . PRO A 1 87 ? -13.935 -12.160 11.838 1.00 98.19 87 PRO A CA 1
ATOM 666 C C . PRO A 1 87 ? -14.363 -13.080 10.688 1.00 98.19 87 PRO A C 1
ATOM 668 O O . PRO A 1 87 ? -15.210 -13.947 10.886 1.00 98.19 87 PRO A O 1
ATOM 671 N N . HIS A 1 88 ? -13.760 -12.932 9.504 1.00 98.50 88 HIS A N 1
ATOM 672 C CA . HIS A 1 88 ? -14.048 -13.790 8.348 1.00 98.50 88 HIS A CA 1
ATOM 673 C C . HIS A 1 88 ? -13.105 -14.980 8.227 1.00 98.50 88 HIS A C 1
ATOM 675 O O . HIS A 1 88 ? -13.383 -15.895 7.459 1.00 98.50 88 HIS A O 1
ATOM 681 N N . LYS A 1 89 ? -11.998 -14.972 8.975 1.00 98.06 89 LYS A N 1
ATOM 682 C CA . LYS A 1 89 ? -10.900 -15.933 8.846 1.00 98.06 89 LYS A CA 1
ATOM 683 C C . LYS A 1 89 ? -10.309 -15.979 7.432 1.00 98.06 89 LYS A C 1
ATOM 685 O O . LYS A 1 89 ? -9.919 -17.041 6.953 1.00 98.06 89 LYS A O 1
ATOM 690 N N . LEU A 1 90 ? -10.251 -14.825 6.774 1.00 98.38 90 LEU A N 1
ATOM 691 C CA . LEU A 1 90 ? -9.758 -14.676 5.408 1.00 98.38 90 LEU A CA 1
ATOM 692 C C . LEU A 1 90 ? -8.679 -13.600 5.354 1.00 98.38 90 LEU A C 1
ATOM 694 O O . LEU A 1 90 ? -8.761 -12.586 6.048 1.00 98.38 90 LEU A O 1
ATOM 698 N N . TRP A 1 91 ? -7.708 -13.806 4.478 1.00 98.25 91 TRP A N 1
ATOM 699 C CA . TRP A 1 91 ? -6.838 -12.757 3.974 1.00 98.25 91 TRP A CA 1
ATOM 700 C C . TRP A 1 91 ? -7.611 -11.877 3.006 1.00 98.25 91 TRP A C 1
ATOM 702 O O . TRP A 1 91 ? -8.396 -12.380 2.202 1.00 98.25 91 TRP A O 1
ATOM 712 N N . TYR A 1 92 ? -7.379 -10.576 3.097 1.00 98.25 92 TYR A N 1
ATOM 713 C CA . TYR A 1 92 ? -7.857 -9.566 2.169 1.00 98.25 92 TYR A CA 1
ATOM 714 C C . TYR A 1 92 ? -6.649 -8.964 1.467 1.00 98.25 92 TYR A C 1
ATOM 716 O O . TYR A 1 92 ? -5.670 -8.622 2.126 1.00 98.25 92 TYR A O 1
ATOM 724 N N . LEU A 1 93 ? -6.743 -8.846 0.146 1.00 97.50 93 LEU A N 1
ATOM 725 C CA . LEU A 1 93 ? -5.840 -8.061 -0.685 1.00 97.50 93 LEU A CA 1
ATOM 726 C C . LEU A 1 93 ? -6.651 -6.899 -1.241 1.00 97.50 93 LEU A C 1
ATOM 728 O O . LEU A 1 93 ? -7.492 -7.116 -2.111 1.00 97.50 93 LEU A O 1
ATOM 732 N N . VAL A 1 94 ? -6.449 -5.704 -0.701 1.00 96.75 94 VAL A N 1
ATOM 733 C CA . VAL A 1 94 ? -7.054 -4.453 -1.173 1.00 96.75 94 VAL A CA 1
ATOM 734 C C . VAL A 1 94 ? -6.140 -3.840 -2.225 1.00 96.75 94 VAL A C 1
ATOM 736 O O . VAL A 1 94 ? -4.932 -3.939 -2.089 1.00 96.75 94 VAL A O 1
ATOM 739 N N . TYR A 1 95 ? -6.684 -3.260 -3.290 1.00 93.94 95 TYR A N 1
ATOM 740 C CA . TYR A 1 95 ? -5.903 -2.617 -4.353 1.00 93.94 95 TYR A CA 1
ATOM 741 C C . TYR A 1 95 ? -6.791 -1.693 -5.189 1.00 93.94 95 TYR A C 1
ATOM 743 O O . TYR A 1 95 ? -8.021 -1.751 -5.106 1.00 93.94 95 TYR A O 1
ATOM 751 N N . GLN A 1 96 ? -6.188 -0.862 -6.036 1.00 91.75 96 GLN A N 1
ATOM 752 C CA . GLN A 1 96 ? -6.934 -0.022 -6.973 1.00 91.75 96 GLN A CA 1
ATOM 753 C C . GLN A 1 96 ? -7.082 -0.686 -8.343 1.00 91.75 96 GLN A C 1
ATOM 755 O O . GLN A 1 96 ? -6.130 -1.255 -8.871 1.00 91.75 96 GLN A O 1
ATOM 760 N N . ASN A 1 97 ? -8.274 -0.598 -8.935 1.00 92.75 97 ASN A N 1
ATOM 761 C CA . ASN A 1 97 ? -8.575 -1.091 -10.290 1.00 92.75 97 ASN A CA 1
ATOM 762 C C . ASN A 1 97 ? -9.339 -0.062 -11.151 1.00 92.75 97 ASN A C 1
ATOM 764 O O . ASN A 1 97 ? -10.007 -0.430 -12.117 1.00 92.75 97 ASN A O 1
ATOM 768 N N . GLY A 1 98 ? -9.269 1.220 -10.774 1.00 90.62 98 GLY A N 1
ATOM 769 C CA . GLY A 1 98 ? -10.225 2.259 -11.185 1.00 90.62 98 GLY A CA 1
ATOM 770 C C . GLY A 1 98 ? -11.376 2.433 -10.182 1.00 90.62 98 GLY A C 1
ATOM 771 O O . GLY A 1 98 ? -12.233 3.288 -10.342 1.00 90.62 98 GLY A O 1
ATOM 772 N N . ASN A 1 99 ? -11.395 1.627 -9.126 1.00 92.94 99 ASN A N 1
ATOM 773 C CA . ASN A 1 99 ? -12.168 1.776 -7.899 1.00 92.94 99 ASN A CA 1
ATOM 774 C C . ASN A 1 99 ? -11.277 1.291 -6.735 1.00 92.94 99 ASN A C 1
ATOM 776 O O . ASN A 1 99 ? -10.163 0.817 -6.972 1.00 92.94 99 ASN A O 1
ATOM 780 N N . ALA A 1 100 ? -11.756 1.366 -5.494 1.00 93.94 100 ALA A N 1
ATOM 781 C CA . ALA A 1 100 ? -11.184 0.615 -4.384 1.00 93.94 100 ALA A CA 1
ATOM 782 C C . ALA A 1 100 ? -11.710 -0.827 -4.439 1.00 93.94 100 ALA A C 1
ATOM 784 O O . ALA A 1 100 ? -12.910 -1.068 -4.261 1.00 93.94 100 ALA A O 1
ATOM 785 N N . ALA A 1 101 ? -10.820 -1.780 -4.696 1.00 96.50 101 ALA A N 1
ATOM 786 C CA . ALA A 1 101 ? -11.141 -3.185 -4.898 1.00 96.50 101 ALA A CA 1
ATOM 787 C C . ALA A 1 101 ? -10.536 -4.073 -3.812 1.00 96.50 101 ALA A C 1
ATOM 789 O O . ALA A 1 101 ? -9.619 -3.676 -3.096 1.00 96.50 101 ALA A O 1
ATOM 790 N N . TYR A 1 102 ? -11.052 -5.292 -3.700 1.00 98.19 102 TYR A N 1
ATOM 791 C CA . TYR A 1 102 ? -10.470 -6.329 -2.868 1.00 98.19 102 TYR A CA 1
ATOM 792 C C . TYR A 1 102 ? -10.653 -7.726 -3.462 1.00 98.19 102 TYR A C 1
ATOM 794 O O . TYR A 1 102 ? -11.637 -8.019 -4.148 1.00 98.19 102 TYR A O 1
ATOM 802 N N . CYS A 1 103 ? -9.725 -8.607 -3.104 1.00 98.12 103 CYS A N 1
ATOM 803 C CA . CYS A 1 103 ? -9.838 -10.054 -3.229 1.00 98.12 103 CYS A CA 1
ATOM 804 C C . CYS A 1 103 ? -9.680 -10.711 -1.861 1.00 98.12 103 CYS A C 1
ATOM 806 O O . CYS A 1 103 ? -9.167 -10.108 -0.919 1.00 98.12 103 CYS A O 1
ATOM 808 N N . THR A 1 104 ? -10.118 -11.963 -1.756 1.00 98.56 104 THR A N 1
ATOM 809 C CA . THR A 1 104 ? -9.978 -12.755 -0.531 1.00 98.56 104 THR A CA 1
ATOM 810 C C . THR A 1 104 ? -9.277 -14.074 -0.788 1.00 98.56 104 THR A C 1
ATOM 812 O O . THR A 1 104 ? -9.360 -14.609 -1.893 1.00 98.56 104 THR A O 1
ATOM 815 N N . ASN A 1 105 ? -8.605 -14.598 0.234 1.00 98.25 105 ASN A N 1
ATOM 816 C CA . ASN A 1 105 ? -7.948 -15.898 0.196 1.00 98.25 105 ASN A CA 1
ATOM 817 C C . ASN A 1 105 ? -7.967 -16.534 1.595 1.00 98.25 105 ASN A C 1
ATOM 819 O O . ASN A 1 105 ? -7.766 -15.851 2.598 1.00 98.25 105 ASN A O 1
ATOM 823 N N . SER A 1 106 ? -8.230 -17.834 1.699 1.00 98.00 106 SER A N 1
ATOM 824 C CA . SER A 1 106 ? -8.174 -18.548 2.982 1.00 98.00 106 SER A CA 1
ATOM 825 C C . SER A 1 106 ? -6.751 -18.911 3.405 1.00 98.00 106 SER A C 1
ATOM 827 O O . SER A 1 106 ? -6.517 -19.172 4.583 1.00 98.00 106 SER A O 1
ATOM 829 N N . ASP A 1 107 ? -5.807 -18.924 2.464 1.00 96.00 107 ASP A N 1
ATOM 830 C CA . ASP A 1 107 ? -4.426 -19.344 2.673 1.00 96.00 107 ASP A CA 1
ATOM 831 C C . ASP A 1 107 ? -3.463 -18.464 1.869 1.00 96.00 107 ASP A C 1
ATOM 833 O O . ASP A 1 107 ? -3.334 -18.586 0.653 1.00 96.00 107 ASP A O 1
ATOM 837 N N . ILE A 1 108 ? -2.745 -17.588 2.569 1.00 94.25 108 ILE A N 1
ATOM 838 C CA . ILE A 1 108 ? -1.800 -16.658 1.947 1.00 94.25 108 ILE A CA 1
ATOM 839 C C . ILE A 1 108 ? -0.553 -17.331 1.360 1.00 94.25 108 ILE A C 1
ATOM 841 O O . ILE A 1 108 ? 0.208 -16.689 0.640 1.00 94.25 108 ILE A O 1
ATOM 845 N N . SER A 1 109 ? -0.311 -18.609 1.661 1.00 94.25 109 SER A N 1
ATOM 846 C CA . SER A 1 109 ? 0.754 -19.377 1.009 1.00 94.25 109 SER A CA 1
ATOM 847 C C . SER A 1 109 ? 0.353 -19.883 -0.381 1.00 94.25 109 SER A C 1
ATOM 849 O O . SER A 1 109 ? 1.209 -20.332 -1.140 1.00 94.25 109 SER A O 1
ATOM 851 N N . ASN A 1 110 ? -0.932 -19.773 -0.742 1.00 95.69 110 ASN A N 1
ATOM 852 C CA . ASN A 1 110 ? -1.466 -20.164 -2.039 1.00 95.69 110 ASN A CA 1
ATOM 853 C C . ASN A 1 110 ? -1.826 -18.926 -2.889 1.00 95.69 110 ASN A C 1
ATOM 855 O O . ASN A 1 110 ? -2.984 -18.498 -2.870 1.00 95.69 110 ASN A O 1
ATOM 859 N N . PRO A 1 111 ? -0.897 -18.365 -3.685 1.00 93.88 111 PRO A N 1
ATOM 860 C CA . PRO A 1 111 ? -1.177 -17.192 -4.518 1.00 93.88 111 PRO A CA 1
ATOM 861 C C . PRO A 1 111 ? -2.237 -17.443 -5.602 1.00 93.88 111 PRO A C 1
ATOM 863 O O . PRO A 1 111 ? -2.902 -16.507 -6.030 1.00 93.88 111 PRO A O 1
ATOM 866 N N . ALA A 1 112 ? -2.473 -18.693 -6.016 1.00 96.25 112 ALA A N 1
ATOM 867 C CA . ALA A 1 112 ? -3.550 -19.023 -6.955 1.00 96.25 112 ALA A CA 1
ATOM 868 C C . ALA A 1 112 ? -4.952 -18.998 -6.309 1.00 96.25 112 ALA A C 1
ATOM 870 O O . ALA A 1 112 ? -5.958 -19.077 -7.011 1.00 96.25 112 ALA A O 1
ATOM 871 N N . GLY A 1 113 ? -5.026 -18.911 -4.975 1.00 96.88 113 GLY A N 1
ATOM 872 C CA . GLY A 1 113 ? -6.265 -18.950 -4.198 1.00 96.88 113 GLY A CA 1
ATOM 873 C C . GLY A 1 113 ? -7.003 -17.615 -4.075 1.00 96.88 113 GLY A C 1
ATOM 874 O O . GLY A 1 113 ? -8.076 -17.582 -3.471 1.00 96.88 113 GLY A O 1
ATOM 875 N N . TRP A 1 114 ? -6.458 -16.518 -4.613 1.00 97.94 114 TRP A N 1
ATOM 876 C CA . TRP A 1 114 ? -7.134 -15.223 -4.592 1.00 97.94 114 TRP A CA 1
ATOM 877 C C . TRP A 1 114 ? -8.444 -15.273 -5.388 1.00 97.94 114 TRP A C 1
ATOM 879 O O . TRP A 1 114 ? -8.480 -15.714 -6.535 1.00 97.94 114 TRP A O 1
ATOM 889 N N . SER A 1 115 ? -9.536 -14.816 -4.772 1.00 98.44 115 SER A N 1
ATOM 890 C CA . SER A 1 115 ? -10.846 -14.718 -5.421 1.00 98.44 115 SER A CA 1
ATOM 891 C C . SER A 1 115 ? -10.862 -13.687 -6.554 1.00 98.44 115 SER A C 1
ATOM 893 O O . SER A 1 115 ? -9.997 -12.818 -6.624 1.00 98.44 115 SER A O 1
ATOM 895 N N . ALA A 1 116 ? -11.915 -13.704 -7.374 1.00 97.44 116 ALA A N 1
ATOM 896 C CA . ALA A 1 116 ? -12.187 -12.612 -8.308 1.00 97.44 116 ALA A CA 1
ATOM 897 C C . ALA A 1 116 ? -12.394 -11.260 -7.584 1.00 97.44 116 ALA A C 1
ATOM 899 O O . ALA A 1 116 ? -12.885 -11.261 -6.442 1.00 97.44 116 ALA A O 1
ATOM 900 N N . PRO A 1 117 ? -12.045 -10.125 -8.228 1.00 97.06 117 PRO A N 1
ATOM 901 C CA . PRO A 1 117 ? -12.185 -8.787 -7.662 1.00 97.06 117 PRO A CA 1
ATOM 902 C C . PRO A 1 117 ? -13.626 -8.445 -7.304 1.00 97.06 117 PRO A C 1
ATOM 904 O O . PRO A 1 117 ? -14.565 -8.715 -8.055 1.00 97.06 117 PRO A O 1
ATOM 907 N N . LYS A 1 118 ? -13.786 -7.740 -6.186 1.00 97.81 118 LYS A N 1
ATOM 908 C CA . LYS A 1 118 ? -15.000 -7.001 -5.826 1.00 97.81 118 LYS A CA 1
ATOM 909 C C . LYS A 1 118 ? -14.628 -5.570 -5.465 1.00 97.81 118 LYS A C 1
ATOM 911 O O . LYS A 1 118 ? -13.515 -5.325 -5.021 1.00 97.81 118 LYS A O 1
ATOM 916 N N . ASN A 1 119 ? -15.566 -4.641 -5.615 1.00 97.44 119 ASN A N 1
ATOM 917 C CA . ASN A 1 119 ? -15.345 -3.238 -5.267 1.00 97.44 119 ASN A CA 1
ATOM 918 C C . ASN A 1 119 ? -15.995 -2.895 -3.922 1.00 97.44 119 ASN A C 1
ATOM 920 O O . ASN A 1 119 ? -17.070 -3.405 -3.600 1.00 97.44 119 ASN A O 1
ATOM 924 N N . PHE A 1 120 ? -15.357 -2.006 -3.163 1.00 96.81 120 PHE A N 1
ATOM 925 C CA . PHE A 1 120 ? -15.925 -1.413 -1.949 1.00 96.81 120 PHE A CA 1
ATOM 926 C C . PHE A 1 120 ? -17.037 -0.408 -2.263 1.00 96.81 120 PHE A C 1
ATOM 928 O O . PHE A 1 120 ? -17.984 -0.278 -1.488 1.00 96.81 120 PHE A O 1
ATOM 935 N N . PHE A 1 121 ? -16.937 0.277 -3.406 1.00 94.12 121 PHE A N 1
ATOM 936 C CA . PHE A 1 121 ? -17.899 1.282 -3.848 1.00 94.12 121 PHE A CA 1
ATOM 937 C C . PHE A 1 121 ? -18.578 0.861 -5.152 1.00 94.12 121 PHE A C 1
ATOM 939 O O . PHE A 1 121 ? -17.969 0.234 -6.019 1.00 94.12 121 PHE A O 1
ATOM 946 N N . SER A 1 122 ? -19.841 1.251 -5.325 1.00 90.69 122 SER A N 1
ATOM 947 C CA . SER A 1 122 ? -20.592 1.021 -6.567 1.00 90.69 122 SER A CA 1
ATOM 948 C C . SER A 1 122 ? -20.117 1.895 -7.735 1.00 90.69 122 SER A C 1
ATOM 950 O O . SER A 1 122 ? -20.359 1.547 -8.888 1.00 90.69 122 SER A O 1
ATOM 952 N N . SER A 1 123 ? -19.414 2.995 -7.453 1.00 85.00 123 SER A N 1
ATOM 953 C CA . SER A 1 123 ? -18.808 3.897 -8.436 1.00 85.00 123 SER A CA 1
ATOM 954 C C . SER A 1 123 ? -17.404 4.319 -8.006 1.00 85.00 123 SER A C 1
ATOM 956 O O . SER A 1 123 ? -17.081 4.268 -6.820 1.00 85.00 123 SER A O 1
ATOM 958 N N . MET A 1 124 ? -16.587 4.758 -8.966 1.00 81.62 124 MET A N 1
ATOM 959 C CA . MET A 1 124 ? -15.243 5.279 -8.707 1.00 81.62 124 MET A CA 1
ATOM 960 C C . MET A 1 124 ? -15.303 6.487 -7.750 1.00 81.62 124 MET A C 1
ATOM 962 O O . MET A 1 124 ? -16.065 7.420 -8.018 1.00 81.62 124 MET A O 1
ATOM 966 N N . PRO A 1 125 ? -14.539 6.483 -6.642 1.00 75.69 125 PRO A N 1
ATOM 967 C CA . PRO A 1 125 ? -14.355 7.666 -5.805 1.00 75.69 125 PRO A CA 1
ATOM 968 C C . PRO A 1 125 ? -13.649 8.788 -6.578 1.00 75.69 125 PRO A C 1
ATOM 970 O O . PRO A 1 125 ? -12.829 8.512 -7.451 1.00 75.69 125 PRO A O 1
ATOM 973 N N . ASN A 1 126 ? -13.947 10.050 -6.256 1.00 71.12 126 ASN A N 1
ATOM 974 C CA . ASN A 1 126 ? -13.233 11.183 -6.849 1.00 71.12 126 ASN A CA 1
ATOM 975 C C . ASN A 1 126 ? -11.769 11.199 -6.399 1.00 71.12 126 ASN A C 1
ATOM 977 O O . ASN A 1 126 ? -11.478 10.976 -5.226 1.00 71.12 126 ASN A O 1
ATOM 981 N N . ASP A 1 127 ? -10.887 11.554 -7.327 1.00 66.69 127 ASP A N 1
ATOM 982 C CA . ASP A 1 127 ? -9.469 11.782 -7.082 1.00 66.69 127 ASP A CA 1
ATOM 983 C C . ASP A 1 127 ? -9.161 13.264 -7.333 1.00 66.69 127 ASP A C 1
ATOM 985 O O . ASP A 1 127 ? -9.168 13.735 -8.471 1.00 66.69 127 ASP A O 1
ATOM 989 N N . ASN A 1 128 ? -9.040 14.044 -6.259 1.00 71.38 128 ASN A N 1
ATOM 990 C CA . ASN A 1 128 ? -8.879 15.499 -6.328 1.00 71.38 128 ASN A CA 1
ATOM 991 C C . ASN A 1 128 ? -7.806 16.034 -5.362 1.00 71.38 128 ASN A C 1
ATOM 993 O O . ASN A 1 128 ? -7.864 17.199 -4.964 1.00 71.38 128 ASN A O 1
ATOM 997 N N . GLY A 1 129 ? -6.838 15.193 -4.985 1.00 68.75 129 GLY A N 1
ATOM 998 C CA . GLY A 1 129 ? -5.736 15.584 -4.098 1.00 68.75 129 GLY A CA 1
ATOM 999 C C . GLY A 1 129 ? -6.140 15.727 -2.627 1.00 68.75 129 GLY A C 1
ATOM 1000 O O . GLY A 1 129 ? -5.574 16.541 -1.897 1.00 68.75 129 GLY A O 1
ATOM 1001 N N . HIS A 1 130 ? -7.149 14.977 -2.182 1.00 83.06 130 HIS A N 1
ATOM 1002 C CA . HIS A 1 130 ? -7.523 14.881 -0.774 1.00 83.06 130 HIS A CA 1
ATOM 1003 C C . HIS A 1 130 ? -7.310 13.469 -0.248 1.00 83.06 130 HIS A C 1
ATOM 1005 O O . HIS A 1 130 ? -7.589 12.486 -0.935 1.00 83.06 130 HIS A O 1
ATOM 1011 N N . LEU A 1 131 ? -6.923 13.367 1.024 1.00 88.62 131 LEU A N 1
ATOM 1012 C CA . LEU A 1 131 ? -7.004 12.101 1.730 1.00 88.62 131 LEU A CA 1
ATOM 1013 C C . LEU A 1 131 ? -8.451 11.876 2.167 1.00 88.62 131 LEU A C 1
ATOM 1015 O O . LEU A 1 131 ? -8.969 12.579 3.039 1.00 88.62 131 LEU A O 1
ATOM 1019 N N . TYR A 1 132 ? -9.093 10.869 1.588 1.00 91.44 132 TYR A N 1
ATOM 1020 C CA . TYR A 1 132 ? -10.451 10.473 1.934 1.00 91.44 132 TYR A CA 1
ATOM 1021 C C . TYR A 1 132 ? -10.481 9.314 2.925 1.00 91.44 132 TYR A C 1
ATOM 1023 O O . TYR A 1 132 ? -9.635 8.424 2.911 1.00 91.44 132 TYR A O 1
ATOM 1031 N N . ARG A 1 133 ? -11.523 9.283 3.756 1.00 94.00 133 ARG A N 1
ATOM 1032 C CA . ARG A 1 133 ? -11.802 8.183 4.678 1.00 94.00 133 ARG A CA 1
ATOM 1033 C C . ARG A 1 133 ? -13.285 7.856 4.660 1.00 94.00 133 ARG A C 1
ATOM 1035 O O . ARG A 1 133 ? -14.105 8.715 4.966 1.00 94.00 133 ARG A O 1
ATOM 1042 N N . SER A 1 134 ? -13.606 6.601 4.369 1.00 94.69 134 SER A N 1
ATOM 1043 C CA . SER A 1 134 ? -14.938 6.019 4.576 1.00 94.69 134 SER A CA 1
ATOM 1044 C C . SER A 1 134 ? -14.901 5.047 5.755 1.00 94.69 134 SER A C 1
ATOM 1046 O O . SER A 1 134 ? -13.829 4.689 6.246 1.00 94.69 134 SER A O 1
ATOM 1048 N N . GLN A 1 135 ? -16.063 4.630 6.244 1.00 95.69 135 GLN A N 1
ATOM 1049 C CA . GLN A 1 135 ? -16.172 3.698 7.363 1.00 95.69 135 GLN A CA 1
ATOM 1050 C C . GLN A 1 135 ? -17.376 2.773 7.210 1.00 95.69 135 GLN A C 1
ATOM 1052 O O . GLN A 1 135 ? -18.408 3.153 6.669 1.00 95.69 135 GLN A O 1
ATOM 1057 N N . THR A 1 136 ? -17.248 1.577 7.771 1.00 97.50 136 THR A N 1
ATOM 1058 C CA . THR A 1 136 ? -18.335 0.618 7.969 1.00 97.50 136 THR A CA 1
ATOM 1059 C C . THR A 1 136 ? -18.194 -0.011 9.354 1.00 97.50 136 THR A C 1
ATOM 1061 O O . THR A 1 136 ? -17.170 0.154 10.024 1.00 97.50 136 THR A O 1
ATOM 1064 N N . SER A 1 137 ? -19.216 -0.728 9.811 1.00 97.56 137 SER A N 1
ATOM 1065 C CA . SER A 1 137 ? -19.098 -1.517 11.039 1.00 97.56 137 SER A CA 1
ATOM 1066 C C . SER A 1 137 ? -18.254 -2.773 10.805 1.00 97.56 137 SER A C 1
ATOM 1068 O O . SER A 1 137 ? -18.257 -3.341 9.712 1.00 97.56 137 SER A O 1
ATOM 1070 N N . LEU A 1 138 ? -17.588 -3.266 11.854 1.00 97.31 138 LEU A N 1
ATOM 1071 C CA . LEU A 1 138 ? -16.780 -4.488 11.772 1.00 97.31 138 LEU A CA 1
ATOM 1072 C C . LEU A 1 138 ? -17.585 -5.697 11.265 1.00 97.31 138 LEU A C 1
ATOM 1074 O O . LEU A 1 138 ? -17.062 -6.499 10.503 1.00 97.31 138 LEU A O 1
ATOM 1078 N N . GLY A 1 139 ? -18.854 -5.817 11.669 1.00 98.00 139 GLY A N 1
ATOM 1079 C CA . GLY A 1 139 ? -19.731 -6.912 11.244 1.00 98.00 139 GLY A CA 1
ATOM 1080 C C . GLY A 1 139 ? -20.274 -6.777 9.819 1.00 98.00 139 GLY A C 1
ATOM 1081 O O . GLY A 1 139 ? -20.824 -7.742 9.301 1.00 98.00 139 GLY A O 1
ATOM 1082 N N . ASN A 1 140 ? -20.145 -5.601 9.196 1.00 98.25 140 ASN A N 1
ATOM 1083 C CA . ASN A 1 140 ? -20.629 -5.345 7.839 1.00 98.25 140 ASN A CA 1
ATOM 1084 C C . ASN A 1 140 ? -19.500 -5.311 6.797 1.00 98.25 140 ASN A C 1
ATOM 1086 O O . ASN A 1 140 ? -19.769 -5.522 5.616 1.00 98.25 140 ASN A O 1
ATOM 1090 N N . PHE A 1 141 ? -18.248 -5.078 7.215 1.00 98.25 141 PHE A N 1
ATOM 1091 C CA . PHE A 1 141 ? -17.071 -5.160 6.344 1.00 98.25 141 PHE A CA 1
ATOM 1092 C C . PHE A 1 141 ? -17.077 -6.473 5.543 1.00 98.25 141 PHE A C 1
ATOM 1094 O O . PHE A 1 141 ? -17.374 -7.506 6.135 1.00 98.25 141 PHE A O 1
ATOM 1101 N N . PRO A 1 142 ? -16.759 -6.482 4.230 1.00 97.81 142 PRO A N 1
ATOM 1102 C CA . PRO A 1 142 ? -16.289 -5.369 3.389 1.00 97.81 142 PRO A CA 1
ATOM 1103 C C . PRO A 1 142 ? -17.397 -4.472 2.803 1.00 97.81 142 PRO A C 1
ATOM 1105 O O . PRO A 1 142 ? -17.117 -3.627 1.961 1.00 97.81 142 PRO A O 1
ATOM 1108 N N . ASN A 1 143 ? -18.656 -4.641 3.206 1.00 97.62 143 ASN A N 1
ATOM 1109 C CA . ASN A 1 143 ? -19.789 -3.891 2.663 1.00 97.62 143 ASN A CA 1
ATOM 1110 C C . ASN A 1 143 ? -20.066 -2.598 3.445 1.00 97.62 143 ASN A C 1
ATOM 1112 O O . ASN A 1 143 ? -19.610 -2.417 4.576 1.00 97.62 143 ASN A O 1
ATOM 1116 N N . GLY A 1 144 ? -20.883 -1.721 2.851 1.00 95.69 144 GLY A N 1
ATOM 1117 C CA . GLY A 1 144 ? -21.424 -0.525 3.506 1.00 95.69 144 GLY A CA 1
ATOM 1118 C C . GLY A 1 144 ? -20.366 0.506 3.883 1.00 95.69 144 GLY A C 1
ATOM 1119 O O . GLY A 1 144 ? -20.428 1.066 4.973 1.00 95.69 144 GLY A O 1
ATOM 1120 N N . MET A 1 145 ? -19.374 0.715 3.011 1.00 95.88 145 MET A N 1
ATOM 1121 C CA . MET A 1 145 ? -18.439 1.829 3.153 1.00 95.88 145 MET A CA 1
ATOM 1122 C C . MET A 1 145 ? -19.196 3.143 2.944 1.00 95.88 145 MET A C 1
ATOM 1124 O O . MET A 1 145 ? -19.557 3.497 1.825 1.00 95.88 145 MET A O 1
ATOM 1128 N N . GLU A 1 146 ? -19.448 3.846 4.041 1.00 89.69 146 GLU A N 1
ATOM 1129 C CA . GLU A 1 146 ? -20.253 5.063 4.096 1.00 89.69 146 GLU A CA 1
ATOM 1130 C C . GLU A 1 146 ? -19.493 6.181 4.828 1.00 89.69 146 GLU A C 1
ATOM 1132 O O . GLU A 1 146 ? -18.346 6.013 5.253 1.00 89.69 146 GLU A O 1
ATOM 1137 N N . ASN A 1 147 ? -20.142 7.341 4.988 1.00 89.69 147 ASN A N 1
ATOM 1138 C CA . ASN A 1 147 ? -19.606 8.500 5.708 1.00 89.69 147 ASN A CA 1
ATOM 1139 C C . ASN A 1 147 ? -18.211 8.922 5.210 1.00 89.69 147 ASN A C 1
ATOM 1141 O O . ASN A 1 147 ? -17.291 9.147 6.001 1.00 89.69 147 ASN A O 1
ATOM 1145 N N . THR A 1 148 ? -18.057 8.984 3.885 1.00 91.19 148 THR A N 1
ATOM 1146 C CA . THR A 1 148 ? -16.834 9.462 3.243 1.00 91.19 148 THR A CA 1
ATOM 1147 C C . THR A 1 148 ? -16.594 10.918 3.621 1.00 91.19 148 THR A C 1
ATOM 1149 O O . THR A 1 148 ? -17.410 11.790 3.327 1.00 91.19 148 THR A O 1
ATOM 1152 N N . ALA A 1 149 ? -15.465 11.178 4.267 1.00 91.75 149 ALA A N 1
ATOM 1153 C CA . ALA A 1 149 ? -15.039 12.507 4.672 1.00 91.75 149 ALA A CA 1
ATOM 1154 C C . ALA A 1 149 ? -13.600 12.762 4.222 1.00 91.75 149 ALA A C 1
ATOM 1156 O O . ALA A 1 149 ? -12.815 11.826 4.055 1.00 91.75 149 ALA A O 1
ATOM 1157 N N . ILE A 1 150 ? -13.249 14.038 4.071 1.00 91.38 150 ILE A N 1
ATOM 1158 C CA . ILE A 1 150 ? -11.853 14.458 3.951 1.00 91.38 150 ILE A CA 1
ATOM 1159 C C . ILE A 1 150 ? -11.204 14.244 5.322 1.00 91.38 150 ILE A C 1
ATOM 1161 O O . ILE A 1 150 ? -11.617 14.850 6.310 1.00 91.38 150 ILE A O 1
ATOM 1165 N N . ALA A 1 151 ? -10.231 13.341 5.389 1.00 91.75 151 ALA A N 1
ATOM 1166 C CA . ALA A 1 151 ? -9.470 13.048 6.598 1.00 91.75 151 ALA A CA 1
ATOM 1167 C C . ALA A 1 151 ? -8.285 14.002 6.770 1.00 91.75 151 ALA A C 1
ATOM 1169 O O . ALA A 1 151 ? -7.966 14.383 7.895 1.00 91.75 151 ALA A O 1
ATOM 1170 N N . LEU A 1 152 ? -7.652 14.395 5.665 1.00 89.44 152 LEU A N 1
ATOM 1171 C CA . LEU A 1 152 ? -6.583 15.385 5.629 1.00 89.44 152 LEU A CA 1
ATOM 1172 C C . LEU A 1 152 ? -6.587 16.074 4.260 1.00 89.44 152 LEU A C 1
ATOM 1174 O O . LEU A 1 152 ? -6.868 15.447 3.238 1.00 89.44 152 LEU A O 1
ATOM 1178 N N . GLN A 1 153 ? -6.300 17.372 4.249 1.00 89.00 153 GLN A N 1
ATOM 1179 C CA . GLN A 1 153 ? -6.128 18.153 3.028 1.00 89.00 153 GLN A CA 1
ATOM 1180 C C . GLN A 1 153 ? -4.986 19.146 3.214 1.00 89.00 153 GLN A C 1
ATOM 1182 O O . GLN A 1 153 ? -4.783 19.666 4.313 1.00 89.00 153 GLN A O 1
ATOM 1187 N N . ASP A 1 154 ? -4.293 19.443 2.124 1.00 88.88 154 ASP A N 1
ATOM 1188 C CA . ASP A 1 154 ? -3.280 20.487 2.050 1.00 88.88 154 ASP A CA 1
ATOM 1189 C C . ASP A 1 154 ? -3.610 21.407 0.863 1.00 88.88 154 ASP A C 1
ATOM 1191 O O . ASP A 1 154 ? -4.221 20.976 -0.116 1.00 88.88 154 ASP A O 1
ATOM 1195 N N . MET A 1 155 ? -3.254 22.690 0.956 1.00 88.19 155 MET A N 1
ATOM 1196 C CA . MET A 1 155 ? -3.425 23.620 -0.169 1.00 88.19 155 MET A CA 1
ATOM 1197 C C . MET A 1 155 ? -2.428 23.319 -1.288 1.00 88.19 155 MET A C 1
ATOM 1199 O O . MET A 1 155 ? -2.706 23.594 -2.454 1.00 88.19 155 MET A O 1
ATOM 1203 N N . ASN A 1 156 ? -1.269 22.765 -0.931 1.00 89.81 156 ASN A N 1
ATOM 1204 C CA . ASN A 1 156 ? -0.328 22.214 -1.884 1.00 89.81 156 ASN A CA 1
ATOM 1205 C C . ASN A 1 156 ? -0.630 20.723 -2.070 1.00 89.81 156 ASN A C 1
ATOM 1207 O O . ASN A 1 156 ? -0.307 19.916 -1.201 1.00 89.81 156 ASN A O 1
ATOM 1211 N N . ILE A 1 157 ? -1.197 20.348 -3.219 1.00 88.31 157 ILE A N 1
ATOM 1212 C CA . ILE A 1 157 ? -1.515 18.945 -3.534 1.00 88.31 157 ILE A CA 1
ATOM 1213 C C . ILE A 1 157 ? -0.283 18.033 -3.462 1.00 88.31 157 ILE A C 1
ATOM 1215 O O . ILE A 1 157 ? -0.398 16.866 -3.116 1.00 88.31 157 ILE A O 1
ATOM 1219 N N . TYR A 1 158 ? 0.912 18.576 -3.707 1.00 90.19 158 TYR A N 1
ATOM 1220 C CA . TYR A 1 158 ? 2.164 17.832 -3.607 1.00 90.19 158 TYR A CA 1
ATOM 1221 C C . TYR A 1 158 ? 2.596 17.582 -2.164 1.00 90.19 158 TYR A C 1
ATOM 1223 O O . TYR A 1 158 ? 3.387 16.685 -1.914 1.00 90.19 158 TYR A O 1
ATOM 1231 N N . ALA A 1 159 ? 2.074 18.334 -1.195 1.00 90.62 159 ALA A N 1
ATOM 1232 C CA . ALA A 1 159 ? 2.347 18.106 0.218 1.00 90.62 159 ALA A CA 1
ATOM 1233 C C . ALA A 1 159 ? 1.451 17.004 0.819 1.00 90.62 159 ALA A C 1
ATOM 1235 O O . ALA A 1 159 ? 1.738 16.519 1.910 1.00 90.62 159 ALA A O 1
ATOM 1236 N N . SER A 1 160 ? 0.382 16.594 0.132 1.00 87.94 160 SER A N 1
ATOM 1237 C CA . SER A 1 160 ? -0.480 15.462 0.496 1.00 87.94 160 SER A CA 1
ATOM 1238 C C . SER A 1 160 ? -0.803 14.667 -0.771 1.00 87.94 160 SER A C 1
ATOM 1240 O O . SER A 1 160 ? -1.960 14.616 -1.189 1.00 87.94 160 SER A O 1
ATOM 1242 N N . PHE A 1 161 ? 0.239 14.115 -1.395 1.00 88.25 161 PHE A N 1
ATOM 1243 C CA . PHE A 1 161 ? 0.176 13.592 -2.754 1.00 88.25 161 PHE A CA 1
ATOM 1244 C C . PHE A 1 161 ? -0.546 12.240 -2.808 1.00 88.25 161 PHE A C 1
ATOM 1246 O O . PHE A 1 161 ? -1.672 12.182 -3.296 1.00 88.25 161 PHE A O 1
ATOM 1253 N N . GLU A 1 162 ? 0.052 11.170 -2.266 1.00 87.38 162 GLU A N 1
ATOM 1254 C CA . GLU A 1 162 ? -0.528 9.816 -2.320 1.00 87.38 162 GLU A CA 1
ATOM 1255 C C . GLU A 1 162 ? 0.046 8.848 -1.255 1.00 87.38 162 GLU A C 1
ATOM 1257 O O . GLU A 1 162 ? 0.586 9.270 -0.228 1.00 87.38 162 GLU A O 1
ATOM 1262 N N . ALA A 1 163 ? -0.138 7.535 -1.462 1.00 87.75 163 ALA A N 1
ATOM 1263 C CA . ALA A 1 163 ? 0.469 6.440 -0.692 1.00 87.75 163 ALA A CA 1
ATOM 1264 C C . ALA A 1 163 ? 0.263 6.513 0.838 1.00 87.75 163 ALA A C 1
ATOM 1266 O O . ALA A 1 163 ? 1.182 6.294 1.636 1.00 87.75 163 ALA A O 1
ATOM 1267 N N . SER A 1 164 ? -0.967 6.807 1.274 1.00 91.06 164 SER A N 1
ATOM 1268 C CA . SER A 1 164 ? -1.277 6.908 2.701 1.00 91.06 164 SER A CA 1
ATOM 1269 C C . SER A 1 164 ? -1.126 5.570 3.427 1.00 91.06 164 SER A C 1
ATOM 1271 O O . SER A 1 164 ? -1.633 4.552 2.964 1.00 91.06 164 SER A O 1
ATOM 1273 N N . ASN A 1 165 ? -0.520 5.585 4.612 1.00 92.44 165 ASN A N 1
ATOM 1274 C CA . ASN A 1 165 ? -0.457 4.434 5.509 1.00 92.44 165 ASN A CA 1
ATOM 1275 C C . ASN A 1 165 ? -1.007 4.816 6.887 1.00 92.44 165 ASN A C 1
ATOM 1277 O O . ASN A 1 165 ? -0.588 5.831 7.441 1.00 92.44 165 ASN A O 1
ATOM 1281 N N . VAL A 1 166 ? -1.883 3.995 7.475 1.00 94.06 166 VAL A N 1
ATOM 1282 C CA . VAL A 1 166 ? -2.420 4.228 8.826 1.00 94.06 166 VAL A CA 1
ATOM 1283 C C . VAL A 1 166 ? -2.165 3.020 9.718 1.00 94.06 166 VAL A C 1
ATOM 1285 O O . VAL A 1 166 ? -2.643 1.922 9.451 1.00 94.06 166 VAL A O 1
ATOM 1288 N N . TYR A 1 167 ? -1.448 3.229 10.819 1.00 92.38 167 TYR A N 1
ATOM 1289 C CA . TYR A 1 167 ? -1.068 2.176 11.757 1.00 92.38 167 TYR A CA 1
ATOM 1290 C C . TYR A 1 167 ? -1.581 2.479 13.159 1.00 92.38 167 TYR A C 1
ATOM 1292 O O . TYR A 1 167 ? -1.526 3.621 13.606 1.00 92.38 167 TYR A O 1
ATOM 1300 N N . SER A 1 168 ? -2.005 1.456 13.905 1.00 90.94 168 SER A N 1
ATOM 1301 C CA . SER A 1 168 ? -2.094 1.597 15.361 1.00 90.94 168 SER A CA 1
ATOM 1302 C C . SER A 1 168 ? -0.690 1.563 15.957 1.00 90.94 168 SER A C 1
ATOM 1304 O O . SER A 1 168 ? 0.098 0.664 15.669 1.00 90.94 168 SER A O 1
ATOM 1306 N N . THR A 1 169 ? -0.391 2.496 16.852 1.00 87.44 169 THR A N 1
ATOM 1307 C CA . THR A 1 169 ? 0.851 2.504 17.649 1.00 87.44 169 THR A CA 1
ATOM 1308 C C . THR A 1 169 ? 0.787 1.494 18.809 1.00 87.44 169 THR A C 1
ATOM 1310 O O . THR A 1 169 ? 1.770 1.218 19.504 1.00 87.44 169 THR A O 1
ATOM 1313 N N . GLY A 1 170 ? -0.397 0.920 19.056 1.00 85.12 170 GLY A N 1
ATOM 1314 C CA . GLY A 1 170 ? -0.660 -0.029 20.129 1.00 85.12 170 GLY A CA 1
ATOM 1315 C C . GLY A 1 170 ? -0.604 0.577 21.535 1.00 85.12 170 GLY A C 1
ATOM 1316 O O . GLY A 1 170 ? -0.403 -0.176 22.490 1.00 85.12 170 GLY A O 1
ATOM 1317 N N . ASN A 1 171 ? -0.721 1.900 21.673 1.00 84.69 171 ASN A N 1
ATOM 1318 C CA . ASN A 1 171 ? -0.913 2.610 22.947 1.00 84.69 171 ASN A CA 1
ATOM 1319 C C . ASN A 1 171 ? -2.256 3.381 22.993 1.00 84.69 171 ASN A C 1
ATOM 1321 O O . ASN A 1 171 ? -2.458 4.192 23.889 1.00 84.69 171 ASN A O 1
ATOM 1325 N N . GLY A 1 172 ? -3.163 3.119 22.044 1.00 87.50 172 GLY A N 1
ATOM 1326 C CA . GLY A 1 172 ? -4.421 3.856 21.884 1.00 87.50 172 GLY A CA 1
ATOM 1327 C C . GLY A 1 172 ? -4.357 4.999 20.866 1.00 87.50 172 GLY A C 1
ATOM 1328 O O . GLY A 1 172 ? -5.378 5.631 20.624 1.00 87.50 172 GLY A O 1
ATOM 1329 N N . GLU A 1 173 ? -3.199 5.232 20.246 1.00 92.69 173 GLU A N 1
ATOM 1330 C CA . GLU A 1 173 ? -3.019 6.206 19.168 1.00 92.69 173 GLU A CA 1
ATOM 1331 C C . GLU A 1 173 ? -2.852 5.528 17.797 1.00 92.69 173 GLU A C 1
ATOM 1333 O O . GLU A 1 173 ? -2.702 4.303 17.663 1.00 92.69 173 GLU A O 1
ATOM 1338 N N . TYR A 1 174 ? -2.877 6.364 16.765 1.00 94.88 174 TYR A N 1
ATOM 1339 C CA . TYR A 1 174 ? -2.667 6.014 15.371 1.00 94.88 174 TYR A CA 1
ATOM 1340 C C . TYR A 1 174 ? -1.576 6.896 14.771 1.00 94.88 174 TYR A C 1
ATOM 1342 O O . TYR A 1 174 ? -1.474 8.070 1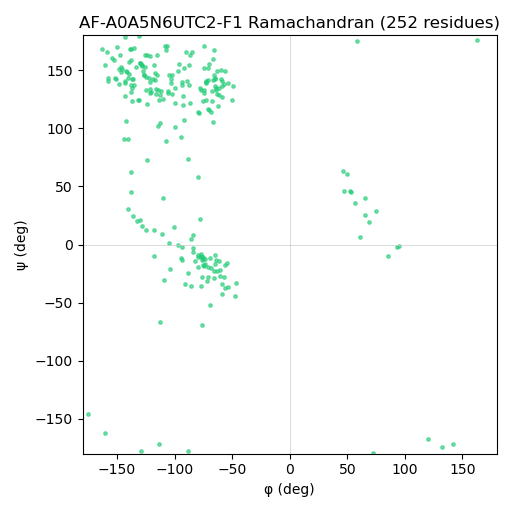5.119 1.00 94.88 174 TYR A O 1
ATOM 1350 N N . LEU A 1 175 ? -0.795 6.329 13.858 1.00 94.88 175 LEU A N 1
ATOM 1351 C CA . LEU A 1 175 ? 0.201 7.002 13.030 1.00 94.88 175 LEU A CA 1
ATOM 1352 C C . LEU A 1 175 ? -0.309 7.017 11.589 1.00 94.88 175 LEU A C 1
ATOM 1354 O O . LEU A 1 175 ? -0.614 5.957 11.046 1.00 94.88 175 LEU A O 1
ATOM 1358 N N . LEU A 1 176 ? -0.378 8.198 10.985 1.00 95.56 176 LEU A N 1
ATOM 1359 C CA . LEU A 1 176 ? -0.640 8.407 9.564 1.00 95.56 176 LEU A CA 1
ATOM 1360 C C . LEU A 1 176 ? 0.661 8.815 8.883 1.00 95.56 176 LEU A C 1
ATOM 1362 O O . LEU A 1 176 ? 1.333 9.726 9.362 1.00 95.56 176 LEU A O 1
ATOM 1366 N N . LEU A 1 177 ? 0.979 8.175 7.762 1.00 95.00 177 LEU A N 1
ATOM 1367 C CA . LEU A 1 177 ? 2.038 8.577 6.842 1.00 95.00 177 LEU A CA 1
ATOM 1368 C C . LEU A 1 177 ? 1.416 8.935 5.491 1.00 95.00 177 LEU A C 1
ATOM 1370 O O . LEU A 1 177 ? 0.495 8.241 5.064 1.00 95.00 177 LEU A O 1
ATOM 1374 N N . ILE A 1 178 ? 1.915 9.973 4.824 1.00 92.38 178 ILE A N 1
ATOM 1375 C CA . ILE A 1 178 ? 1.495 10.359 3.465 1.00 92.38 178 ILE A CA 1
ATOM 1376 C C . ILE A 1 178 ? 2.739 10.727 2.656 1.00 92.38 178 ILE A C 1
ATOM 1378 O O . ILE A 1 178 ? 3.630 11.405 3.179 1.00 92.38 178 ILE A O 1
ATOM 1382 N N . GLU A 1 179 ? 2.794 10.282 1.402 1.00 92.31 179 GLU A N 1
ATOM 1383 C CA . GLU A 1 179 ? 3.830 10.684 0.455 1.00 92.31 179 GLU A CA 1
ATOM 1384 C C . GLU A 1 179 ? 3.611 12.128 -0.003 1.00 92.31 179 GLU A C 1
ATOM 1386 O O . GLU A 1 179 ? 2.491 12.569 -0.272 1.00 92.31 179 GLU A O 1
ATOM 1391 N N . ALA A 1 180 ? 4.703 12.869 -0.100 1.00 92.12 180 ALA A N 1
ATOM 1392 C CA . ALA A 1 180 ? 4.745 14.226 -0.597 1.00 92.12 180 ALA A CA 1
ATOM 1393 C C . ALA A 1 180 ? 5.893 14.383 -1.598 1.00 92.12 180 ALA A C 1
ATOM 1395 O O . ALA A 1 180 ? 6.903 13.691 -1.500 1.00 92.12 180 ALA A O 1
ATOM 1396 N N . ILE A 1 181 ? 5.755 15.325 -2.527 1.00 91.00 181 ILE A N 1
ATOM 1397 C CA . ILE A 1 181 ? 6.805 15.730 -3.463 1.00 91.00 181 ILE A CA 1
ATOM 1398 C C . ILE A 1 181 ? 7.444 17.011 -2.922 1.00 91.00 181 ILE A C 1
ATOM 1400 O O . ILE A 1 181 ? 6.754 17.999 -2.646 1.00 91.00 181 ILE A O 1
ATOM 1404 N N . GLY A 1 182 ? 8.755 16.960 -2.686 1.00 92.75 182 GLY A N 1
ATOM 1405 C CA . GLY A 1 182 ? 9.544 18.065 -2.151 1.00 92.75 182 GLY A CA 1
ATOM 1406 C C . GLY A 1 182 ? 9.797 19.170 -3.172 1.00 92.75 182 GLY A C 1
ATOM 1407 O O . GLY A 1 182 ? 9.552 19.023 -4.366 1.00 92.75 182 GLY A O 1
ATOM 1408 N N . SER A 1 183 ? 10.340 20.288 -2.696 1.00 94.88 183 SER A N 1
ATOM 1409 C CA . SER A 1 183 ? 10.790 21.409 -3.533 1.00 94.88 183 SER A CA 1
ATOM 1410 C C . SER A 1 183 ? 11.905 21.057 -4.530 1.00 94.88 183 SER A C 1
ATOM 1412 O O . SER A 1 183 ? 12.178 21.835 -5.441 1.00 94.88 183 SER A O 1
ATOM 1414 N N . ASP A 1 184 ? 12.537 19.898 -4.353 1.00 91.44 184 ASP A N 1
ATOM 1415 C CA . ASP A 1 184 ? 13.552 19.290 -5.214 1.00 91.44 184 ASP A CA 1
ATOM 1416 C C . ASP A 1 184 ? 12.989 18.182 -6.125 1.00 91.44 184 ASP A C 1
ATOM 1418 O O . ASP A 1 184 ? 13.759 17.385 -6.655 1.00 91.44 184 ASP A O 1
ATOM 1422 N N . ASP A 1 185 ? 11.662 18.108 -6.274 1.00 88.38 185 ASP A N 1
ATOM 1423 C CA . ASP A 1 185 ? 10.917 17.072 -7.008 1.00 88.38 185 ASP A CA 1
ATOM 1424 C C . ASP A 1 185 ? 11.098 15.640 -6.457 1.00 88.38 185 ASP A C 1
ATOM 1426 O O . ASP A 1 185 ? 10.580 14.677 -7.026 1.00 88.38 185 ASP A O 1
ATOM 1430 N N . ALA A 1 186 ? 11.786 15.476 -5.321 1.00 87.31 186 ALA A N 1
ATOM 1431 C CA . ALA A 1 186 ? 11.994 14.181 -4.688 1.00 87.31 186 ALA A CA 1
ATOM 1432 C C . ALA A 1 186 ? 10.849 13.826 -3.728 1.00 87.31 186 ALA A C 1
ATOM 1434 O O . ALA A 1 186 ? 10.413 14.645 -2.912 1.00 87.31 186 ALA A O 1
ATOM 1435 N N . SER A 1 187 ? 10.402 12.570 -3.777 1.00 89.75 187 SER A N 1
ATOM 1436 C CA . SER A 1 187 ? 9.422 12.038 -2.830 1.00 89.75 187 SER A CA 1
ATOM 1437 C C . SER A 1 187 ? 9.973 11.984 -1.402 1.00 89.75 187 SER A C 1
ATOM 1439 O O . SER A 1 187 ? 11.130 11.629 -1.161 1.00 89.75 187 SER A O 1
ATOM 1441 N N . TYR A 1 188 ? 9.118 12.274 -0.427 1.00 92.38 188 TYR A N 1
ATOM 1442 C CA . TYR A 1 188 ? 9.381 12.102 1.000 1.00 92.38 188 TYR A CA 1
ATOM 1443 C C . TYR A 1 188 ? 8.090 11.747 1.742 1.00 92.38 188 TYR A C 1
ATOM 1445 O O . TYR A 1 188 ? 6.993 11.933 1.223 1.00 92.38 188 TYR A O 1
ATOM 1453 N N . PHE A 1 189 ? 8.204 11.232 2.965 1.00 94.06 189 PHE A N 1
ATOM 1454 C CA . PHE A 1 189 ? 7.043 10.916 3.797 1.00 94.06 189 PHE A CA 1
ATOM 1455 C C . PHE A 1 189 ? 6.878 11.925 4.922 1.00 94.06 189 PHE A C 1
ATOM 1457 O O . PHE A 1 189 ? 7.809 12.205 5.684 1.00 94.06 189 PHE A O 1
ATOM 1464 N N . ARG A 1 190 ? 5.650 12.423 5.044 1.00 95.31 190 ARG A N 1
ATOM 1465 C CA . ARG A 1 190 ? 5.160 13.217 6.170 1.00 95.31 190 ARG A CA 1
ATOM 1466 C C . ARG A 1 190 ? 4.430 12.309 7.155 1.00 95.31 190 ARG A C 1
ATOM 1468 O O . ARG A 1 190 ? 3.927 11.255 6.764 1.00 95.31 190 ARG A O 1
ATOM 1475 N N . SER A 1 191 ? 4.362 12.709 8.422 1.00 96.31 191 SER A N 1
ATOM 1476 C CA . SER A 1 191 ? 3.717 11.917 9.471 1.00 96.31 191 SER A CA 1
ATOM 1477 C C . SER A 1 191 ? 2.896 12.738 10.457 1.00 96.31 191 SER A C 1
ATOM 1479 O O . SER A 1 191 ? 3.259 13.859 10.821 1.00 96.31 191 SER A O 1
ATOM 1481 N N . TRP A 1 192 ? 1.813 12.125 10.934 1.00 96.56 192 TRP A N 1
ATOM 1482 C C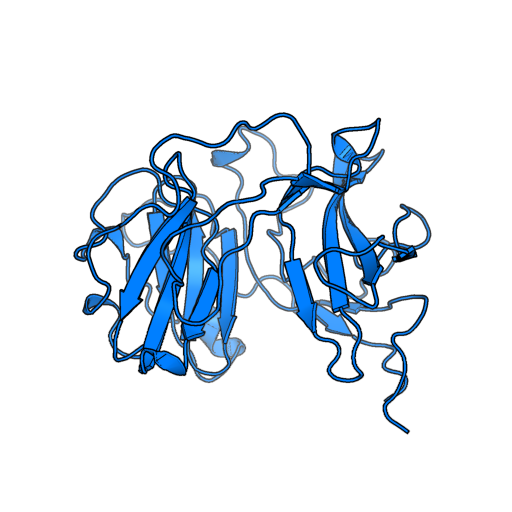A . TRP A 1 192 ? 0.894 12.671 11.928 1.00 96.56 192 TRP A CA 1
ATOM 1483 C C . TRP A 1 192 ? 0.454 11.596 12.916 1.00 96.56 192 TRP A C 1
ATOM 1485 O O . TRP A 1 192 ? 0.431 10.411 12.585 1.00 96.56 192 TRP A O 1
ATOM 1495 N N . THR A 1 193 ? 0.018 12.006 14.103 1.00 96.06 193 THR A N 1
ATOM 1496 C CA . THR A 1 193 ? -0.637 11.126 15.072 1.00 96.06 193 THR A CA 1
ATOM 1497 C C . THR A 1 193 ? -2.069 11.554 15.365 1.00 96.06 193 THR A C 1
ATOM 1499 O O . THR A 1 193 ? -2.445 12.718 15.221 1.00 96.06 193 THR A O 1
ATOM 1502 N N . SER A 1 194 ? -2.902 10.602 15.780 1.00 96.06 194 SER A N 1
ATOM 1503 C CA . SER A 1 194 ? -4.241 10.889 16.291 1.00 96.06 194 SER A CA 1
ATOM 1504 C C . SER A 1 194 ? -4.664 9.882 17.352 1.00 96.06 194 SER A C 1
ATOM 1506 O O . SER A 1 194 ? -4.288 8.713 17.301 1.00 96.06 194 SER A O 1
ATOM 1508 N N . ALA A 1 195 ? -5.514 10.312 18.282 1.00 95.31 195 ALA A N 1
ATOM 1509 C CA . ALA A 1 195 ? -6.186 9.421 19.228 1.00 95.31 195 ALA A CA 1
ATOM 1510 C C . ALA A 1 195 ? -7.368 8.655 18.592 1.00 95.31 195 ALA A C 1
ATOM 1512 O O . ALA A 1 195 ? -7.964 7.789 19.229 1.00 95.31 195 ALA A O 1
ATOM 1513 N N . SER A 1 196 ? -7.756 8.981 17.352 1.00 94.62 196 SER A N 1
ATOM 1514 C CA . SER A 1 196 ? -8.877 8.344 16.656 1.00 94.62 196 SER A CA 1
ATOM 1515 C C . SER A 1 196 ? -8.681 8.342 15.141 1.00 94.62 196 SER A C 1
ATOM 1517 O O . SER A 1 196 ? -8.277 9.345 14.567 1.00 94.62 196 SER A O 1
ATOM 1519 N N . LEU A 1 197 ? -9.086 7.256 14.476 1.00 93.50 197 LEU A N 1
ATOM 1520 C CA . LEU A 1 197 ? -9.100 7.148 13.008 1.00 93.50 197 LEU A CA 1
ATOM 1521 C C . LEU A 1 197 ? -10.007 8.180 12.322 1.00 93.50 197 LEU A C 1
ATOM 1523 O O . LEU A 1 197 ? -9.847 8.448 11.135 1.00 93.50 197 LEU A O 1
ATOM 1527 N N . SER A 1 198 ? -10.985 8.729 13.044 1.00 93.50 198 SER A N 1
ATOM 1528 C CA . SER A 1 198 ? -11.889 9.775 12.553 1.00 93.50 198 SER A CA 1
ATOM 1529 C C . SER A 1 198 ? -11.659 11.125 13.240 1.00 93.50 198 SER A C 1
ATOM 1531 O O . SER A 1 198 ? -12.509 12.007 13.140 1.00 93.50 198 SER A O 1
ATOM 1533 N N . GLY A 1 199 ? -10.585 11.245 14.024 1.00 89.56 199 GLY A N 1
ATOM 1534 C CA . GLY A 1 199 ? -10.227 12.456 14.751 1.00 89.56 199 GLY A CA 1
ATOM 1535 C C . GLY A 1 199 ? -9.359 13.401 13.925 1.00 89.56 199 GLY A C 1
ATOM 1536 O O . GLY A 1 199 ? -9.043 13.140 12.768 1.00 89.56 199 GLY A O 1
ATOM 1537 N N . ALA A 1 200 ? -8.956 14.505 14.552 1.00 92.94 200 ALA A N 1
ATOM 1538 C CA . ALA A 1 200 ? -7.957 15.396 13.980 1.00 92.94 200 ALA A CA 1
ATOM 1539 C C . ALA A 1 200 ? -6.569 14.737 14.000 1.00 92.94 200 ALA A C 1
ATOM 1541 O O . ALA A 1 200 ? -6.211 14.064 14.973 1.00 92.94 200 ALA A O 1
ATOM 1542 N N . TRP A 1 201 ? -5.793 14.963 12.943 1.00 95.38 201 TRP A N 1
ATOM 1543 C CA . TRP A 1 201 ? -4.400 14.538 12.828 1.00 95.38 201 TRP A CA 1
ATOM 1544 C C . TRP A 1 201 ? -3.472 15.661 13.299 1.00 95.38 201 TRP A C 1
ATOM 1546 O O . TRP A 1 201 ? -3.581 16.797 12.841 1.00 95.38 201 TRP A O 1
ATOM 1556 N N . THR A 1 202 ? -2.565 15.346 14.221 1.00 95.44 202 THR A N 1
ATOM 1557 C CA . THR A 1 202 ? -1.555 16.268 14.761 1.00 95.44 202 THR A CA 1
ATOM 1558 C C . THR A 1 202 ? -0.211 15.976 14.110 1.00 95.44 202 THR A C 1
ATOM 1560 O O . THR A 1 202 ? 0.197 14.818 14.083 1.00 95.44 202 THR A O 1
ATOM 1563 N N . SER A 1 203 ? 0.479 16.991 13.585 1.00 95.50 203 SER A N 1
ATOM 1564 C CA . SER A 1 203 ? 1.788 16.811 12.939 1.00 95.50 203 SER A CA 1
ATOM 1565 C C . SER A 1 203 ? 2.807 16.163 13.881 1.00 95.50 203 SER A C 1
ATOM 1567 O O . SER A 1 203 ? 2.888 16.521 15.057 1.00 95.50 203 SER A O 1
ATOM 1569 N N . LEU A 1 204 ? 3.586 15.218 13.348 1.00 95.25 204 LEU A N 1
ATOM 1570 C CA . LEU A 1 204 ? 4.679 14.534 14.045 1.00 95.25 204 LEU A CA 1
ATOM 1571 C C . LEU A 1 204 ? 6.032 14.918 13.430 1.00 95.25 204 LEU A C 1
ATOM 1573 O O . LEU A 1 204 ? 6.829 15.597 14.070 1.00 95.25 204 LEU A O 1
ATOM 1577 N N . ALA A 1 205 ? 6.259 14.509 12.182 1.00 96.06 205 ALA A N 1
ATOM 1578 C CA . ALA A 1 205 ? 7.408 14.868 11.352 1.00 96.06 205 ALA A CA 1
ATOM 1579 C C . ALA A 1 205 ? 6.912 15.011 9.906 1.00 96.06 205 ALA A C 1
ATOM 1581 O O . ALA A 1 205 ? 6.783 14.022 9.179 1.00 96.06 205 ALA A O 1
ATOM 1582 N N . ASP A 1 206 ? 6.508 16.225 9.534 1.00 95.75 206 ASP A N 1
ATOM 1583 C CA . ASP A 1 206 ? 5.729 16.515 8.328 1.00 95.75 206 ASP A CA 1
ATOM 1584 C C . ASP A 1 206 ? 6.317 17.643 7.469 1.00 95.75 206 ASP A C 1
ATOM 1586 O O . ASP A 1 206 ? 5.602 18.230 6.659 1.00 95.75 206 ASP A O 1
ATOM 1590 N N . THR A 1 207 ? 7.608 17.946 7.619 1.00 96.12 207 THR A N 1
ATOM 1591 C CA . THR A 1 207 ? 8.282 18.990 6.832 1.00 96.12 207 THR A CA 1
ATOM 1592 C C . THR A 1 207 ? 9.497 18.443 6.100 1.00 96.12 207 THR A C 1
ATOM 1594 O O . THR A 1 207 ? 10.053 17.415 6.463 1.00 96.12 207 THR A O 1
ATOM 1597 N N . GLU A 1 208 ? 9.968 19.178 5.100 1.00 95.81 208 GLU A N 1
ATOM 1598 C CA . GLU A 1 208 ? 11.190 18.856 4.361 1.00 95.81 208 GLU A CA 1
ATOM 1599 C C . GLU A 1 208 ? 12.467 18.809 5.228 1.00 95.81 208 GLU A C 1
ATOM 1601 O O . GLU A 1 208 ? 13.416 18.097 4.889 1.00 95.81 208 GLU A O 1
ATOM 1606 N N . VAL A 1 209 ? 12.496 19.562 6.335 1.00 95.75 209 VAL A N 1
ATOM 1607 C CA . VAL A 1 209 ? 13.627 19.630 7.282 1.00 95.75 209 VAL A CA 1
ATOM 1608 C C . VAL A 1 209 ? 13.491 18.593 8.400 1.00 95.75 209 VAL A C 1
ATOM 1610 O O . VAL A 1 209 ? 14.494 18.053 8.858 1.00 95.75 209 VAL A O 1
ATOM 1613 N N . LEU A 1 210 ? 12.258 18.296 8.818 1.00 95.50 210 LEU A N 1
ATOM 1614 C CA . LEU A 1 210 ? 11.915 17.258 9.794 1.00 95.50 210 LEU A CA 1
ATOM 1615 C C . LEU A 1 210 ? 10.905 16.273 9.175 1.00 95.50 210 LEU A C 1
ATOM 1617 O O . LEU A 1 210 ? 9.716 16.336 9.509 1.00 95.50 210 LEU A O 1
ATOM 1621 N N . PRO A 1 211 ? 11.346 15.406 8.244 1.00 95.69 211 PRO A N 1
ATOM 1622 C CA . PRO A 1 211 ? 10.479 14.435 7.591 1.00 95.69 211 PRO A CA 1
ATOM 1623 C C . PRO A 1 211 ? 10.382 13.144 8.409 1.00 95.69 211 PRO A C 1
ATOM 1625 O O . PRO A 1 211 ? 11.233 12.853 9.253 1.00 95.69 211 PRO A O 1
ATOM 1628 N N . PHE A 1 212 ? 9.367 12.326 8.123 1.00 94.69 212 PHE A N 1
ATOM 1629 C CA . PHE A 1 212 ? 9.349 10.943 8.594 1.00 94.69 212 PHE A CA 1
ATOM 1630 C C . PHE A 1 212 ? 10.429 10.138 7.862 1.00 94.69 212 PHE A C 1
ATOM 1632 O O . PHE A 1 212 ? 11.303 9.549 8.494 1.00 94.69 212 PHE A O 1
ATOM 1639 N N . VAL A 1 213 ? 10.436 10.199 6.525 1.00 91.94 213 VAL A N 1
ATOM 1640 C CA . VAL A 1 213 ? 11.531 9.685 5.687 1.00 91.94 213 VAL A CA 1
ATOM 1641 C C . VAL A 1 213 ? 11.829 10.662 4.554 1.00 91.94 213 VAL A C 1
ATOM 1643 O O . VAL A 1 213 ? 10.905 11.073 3.857 1.00 91.94 213 VAL A O 1
ATOM 1646 N N . ARG A 1 214 ? 13.105 10.998 4.345 1.00 92.12 214 ARG A N 1
ATOM 1647 C CA . ARG A 1 214 ? 13.638 11.716 3.178 1.00 92.12 214 ARG A CA 1
ATOM 1648 C C . ARG A 1 214 ? 15.141 11.448 3.034 1.00 92.12 214 ARG A C 1
ATOM 1650 O O . ARG A 1 214 ? 15.801 11.024 3.975 1.00 92.12 214 ARG A O 1
ATOM 1657 N N . SER A 1 215 ? 15.721 11.772 1.882 1.00 89.56 215 SER A N 1
ATOM 1658 C CA . SER A 1 215 ? 17.170 11.692 1.627 1.00 89.56 215 SER A CA 1
ATOM 1659 C C . SER A 1 215 ? 18.062 12.300 2.725 1.00 89.56 215 SER A C 1
ATOM 1661 O O . SER A 1 215 ? 19.147 11.786 2.976 1.00 89.56 215 SER A O 1
ATOM 1663 N N . ASN A 1 216 ? 17.622 13.359 3.412 1.00 91.06 216 ASN A N 1
ATOM 1664 C CA . ASN A 1 216 ? 18.399 14.023 4.465 1.00 91.06 216 ASN A CA 1
ATOM 1665 C C . ASN A 1 216 ? 18.372 13.317 5.836 1.00 91.06 216 ASN A C 1
ATOM 1667 O O . ASN A 1 216 ? 19.138 13.716 6.712 1.00 91.06 216 ASN A O 1
ATOM 1671 N N . ASN A 1 217 ? 17.531 12.295 6.037 1.00 91.31 217 ASN A N 1
ATOM 1672 C CA . ASN A 1 217 ? 17.460 11.529 7.287 1.00 91.31 217 ASN A CA 1
ATOM 1673 C C . ASN A 1 217 ? 17.634 10.008 7.101 1.00 91.31 217 ASN A C 1
ATOM 1675 O O . ASN A 1 217 ? 17.410 9.238 8.040 1.00 91.31 217 ASN A O 1
ATOM 1679 N N . VAL A 1 218 ? 18.081 9.581 5.913 1.00 84.56 218 VAL A N 1
ATOM 1680 C CA . VAL A 1 218 ? 18.425 8.190 5.592 1.00 84.56 218 VAL A CA 1
ATOM 1681 C C . VAL A 1 218 ? 19.932 8.068 5.326 1.00 84.56 218 VAL A C 1
ATOM 1683 O O . VAL A 1 218 ? 20.488 8.740 4.462 1.00 84.56 218 VAL A O 1
ATOM 1686 N N . ILE A 1 219 ? 20.605 7.184 6.061 1.00 72.38 219 ILE A N 1
ATOM 1687 C CA . ILE A 1 219 ? 22.046 6.916 5.983 1.00 72.38 219 ILE A CA 1
ATOM 1688 C C . ILE A 1 219 ? 22.270 5.597 5.206 1.00 72.38 219 ILE A C 1
ATOM 1690 O O . ILE A 1 219 ? 21.548 4.625 5.404 1.00 72.38 219 ILE A O 1
ATOM 1694 N N . HIS A 1 220 ? 23.279 5.536 4.327 1.00 54.09 220 HIS A N 1
ATOM 1695 C CA . HIS A 1 220 ? 23.653 4.355 3.512 1.00 54.09 220 HIS A CA 1
ATOM 1696 C C . HIS A 1 220 ? 22.646 3.851 2.443 1.00 54.09 220 HIS A C 1
ATOM 1698 O O . HIS A 1 220 ? 22.740 2.699 2.031 1.00 54.09 220 HIS A O 1
ATOM 1704 N N . GLY A 1 221 ? 21.755 4.688 1.896 1.00 44.78 221 GLY A N 1
ATOM 1705 C CA . GLY A 1 221 ? 21.000 4.345 0.673 1.00 44.78 221 GLY A CA 1
ATOM 1706 C C . GLY A 1 221 ? 19.540 4.804 0.650 1.00 44.78 221 GLY A C 1
ATOM 1707 O O . GLY A 1 221 ? 19.109 5.553 1.513 1.00 44.78 221 GLY A O 1
ATOM 1708 N N . GLU A 1 222 ? 18.797 4.354 -0.364 1.00 44.09 222 GLU A N 1
ATOM 1709 C CA . GLU A 1 222 ? 17.477 4.853 -0.795 1.00 44.09 222 GLU A CA 1
ATOM 1710 C C . GLU A 1 222 ? 16.261 4.264 -0.042 1.00 44.09 222 GLU A C 1
ATOM 1712 O O . GLU A 1 222 ? 16.385 3.275 0.675 1.00 44.09 222 GLU A O 1
ATOM 1717 N N . MET A 1 223 ? 15.078 4.877 -0.172 1.00 37.94 223 MET A N 1
ATOM 1718 C CA . MET A 1 223 ? 13.917 4.653 0.703 1.00 37.94 223 MET A CA 1
ATOM 1719 C C . MET A 1 223 ? 13.140 3.371 0.438 1.00 37.94 223 MET A C 1
ATOM 1721 O O . MET A 1 223 ? 12.720 3.133 -0.692 1.00 37.94 223 MET A O 1
ATOM 1725 N N . ILE A 1 224 ? 12.828 2.623 1.505 1.00 44.59 224 ILE A N 1
ATOM 1726 C CA . ILE A 1 224 ? 11.968 1.448 1.443 1.00 44.59 224 ILE A CA 1
ATOM 1727 C C . ILE A 1 224 ? 10.987 1.268 2.621 1.00 44.59 224 ILE A C 1
ATOM 1729 O O . ILE A 1 224 ? 11.239 0.579 3.615 1.00 44.59 224 ILE A O 1
ATOM 1733 N N . ARG A 1 225 ? 9.804 1.838 2.404 1.00 50.75 225 ARG A N 1
ATOM 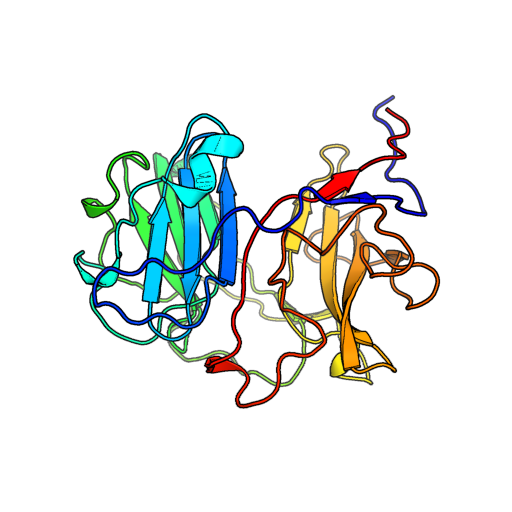1734 C CA . ARG A 1 225 ? 8.518 1.125 2.219 1.00 50.75 225 ARG A CA 1
ATOM 1735 C C . ARG A 1 225 ? 7.769 1.817 1.076 1.00 50.75 225 ARG A C 1
ATOM 1737 O O . ARG A 1 225 ? 6.635 2.252 1.212 1.00 50.75 225 ARG A O 1
ATOM 1744 N N . THR A 1 226 ? 8.528 2.087 0.025 1.00 53.91 226 THR A N 1
ATOM 1745 C CA . THR A 1 226 ? 8.319 3.171 -0.933 1.00 53.91 226 THR A CA 1
ATOM 1746 C C . THR A 1 226 ? 9.106 2.803 -2.186 1.00 53.91 226 THR A C 1
ATOM 1748 O O . THR A 1 226 ? 10.071 2.042 -2.100 1.00 53.91 226 THR A O 1
ATOM 1751 N N . ASN A 1 227 ? 8.707 3.311 -3.342 1.00 58.00 227 ASN A N 1
ATOM 1752 C CA . ASN A 1 227 ? 9.379 3.023 -4.606 1.00 58.00 227 ASN A CA 1
ATOM 1753 C C . ASN A 1 227 ? 10.700 3.809 -4.671 1.00 58.00 227 ASN A C 1
ATOM 1755 O O . ASN A 1 227 ? 10.660 5.027 -4.536 1.00 58.00 227 ASN A O 1
ATOM 1759 N N . GLY A 1 228 ? 11.845 3.143 -4.868 1.00 58.06 228 GLY A N 1
ATOM 1760 C CA . GLY A 1 228 ? 13.140 3.803 -5.107 1.00 58.06 228 GLY A CA 1
ATOM 1761 C C . GLY A 1 228 ? 13.545 3.746 -6.582 1.00 58.06 228 GLY A C 1
ATOM 1762 O O . GLY A 1 228 ? 13.281 2.740 -7.249 1.00 58.06 228 GLY A O 1
ATOM 1763 N N . VAL A 1 229 ? 14.161 4.803 -7.103 1.00 72.00 229 VAL A N 1
ATOM 1764 C CA . VAL A 1 229 ? 14.635 4.926 -8.487 1.00 72.00 229 VAL A CA 1
ATOM 1765 C C . VAL A 1 229 ? 15.985 5.642 -8.521 1.00 72.00 229 VAL A C 1
ATOM 1767 O O . VAL A 1 229 ? 16.220 6.591 -7.782 1.00 72.00 229 VAL A O 1
ATOM 1770 N N . ASP A 1 230 ? 16.872 5.221 -9.430 1.00 74.31 230 ASP A N 1
ATOM 1771 C CA . ASP A 1 230 ? 18.125 5.943 -9.687 1.00 74.31 230 ASP A CA 1
ATOM 1772 C C . ASP A 1 230 ? 17.828 7.440 -9.922 1.00 74.31 230 ASP A C 1
ATOM 1774 O O . ASP A 1 230 ? 17.041 7.751 -10.820 1.00 74.31 230 ASP A O 1
ATOM 1778 N N . PRO A 1 231 ? 18.445 8.374 -9.170 1.00 76.50 231 PRO A N 1
ATOM 1779 C CA . PRO A 1 231 ? 18.171 9.806 -9.303 1.00 76.50 231 PRO A CA 1
ATOM 1780 C C . PRO A 1 231 ? 18.554 10.378 -10.676 1.00 76.50 231 PRO A C 1
ATOM 1782 O O . PRO A 1 231 ? 18.160 11.491 -11.009 1.00 76.50 231 PRO A O 1
ATOM 1785 N N . ASN A 1 232 ? 19.318 9.637 -11.484 1.00 80.00 232 ASN A N 1
ATOM 1786 C CA . ASN A 1 232 ? 19.646 10.006 -12.861 1.00 80.00 232 ASN A CA 1
ATOM 1787 C C . ASN A 1 232 ? 18.681 9.399 -13.893 1.00 80.00 232 ASN A C 1
ATOM 1789 O O . ASN A 1 232 ? 18.852 9.626 -15.094 1.00 80.00 232 ASN A O 1
ATOM 1793 N N . ALA A 1 233 ? 17.699 8.596 -13.468 1.00 79.94 233 ALA A N 1
ATOM 1794 C CA . ALA A 1 233 ? 16.695 8.045 -14.364 1.00 79.94 233 ALA A CA 1
ATOM 1795 C C . ALA A 1 233 ? 15.850 9.176 -14.964 1.00 79.94 233 ALA A C 1
ATOM 1797 O O . ALA A 1 233 ? 15.370 10.068 -14.271 1.00 79.94 233 ALA A O 1
ATOM 1798 N N . THR A 1 234 ? 15.651 9.121 -16.278 1.00 77.38 234 THR A N 1
ATOM 1799 C CA . THR A 1 234 ? 14.826 10.079 -17.020 1.00 77.38 234 THR A CA 1
ATOM 1800 C C . THR A 1 234 ? 13.831 9.325 -17.894 1.00 77.38 234 THR A C 1
ATOM 1802 O O . THR A 1 234 ? 14.074 8.176 -18.266 1.00 77.38 234 THR A O 1
ATOM 1805 N N . GLY A 1 235 ? 12.709 9.965 -18.224 1.00 81.25 235 GLY A N 1
ATOM 1806 C CA . GLY A 1 235 ? 11.658 9.390 -19.066 1.00 81.25 235 GLY A CA 1
ATOM 1807 C C . GLY A 1 235 ? 10.309 9.292 -18.360 1.00 81.25 235 GLY A C 1
ATOM 1808 O O . GLY A 1 235 ? 10.095 9.894 -17.308 1.00 81.25 235 GLY A O 1
ATOM 1809 N N . ASP A 1 236 ? 9.390 8.546 -18.971 1.00 83.56 236 ASP A N 1
ATOM 1810 C CA . ASP A 1 236 ? 8.013 8.416 -18.495 1.00 83.56 236 ASP A CA 1
ATOM 1811 C C . ASP A 1 236 ? 7.950 7.729 -17.121 1.00 83.56 236 ASP A C 1
ATOM 1813 O O . ASP A 1 236 ? 8.555 6.677 -16.909 1.00 83.56 236 ASP A O 1
ATOM 1817 N N . TYR A 1 237 ? 7.152 8.278 -16.197 1.00 79.00 237 TYR A N 1
ATOM 1818 C CA . TYR A 1 237 ? 7.020 7.782 -14.815 1.00 79.00 237 TYR A CA 1
ATOM 1819 C C . TYR A 1 237 ? 6.678 6.282 -14.727 1.00 79.00 237 TYR A C 1
ATOM 1821 O O . TYR A 1 237 ? 7.173 5.556 -13.861 1.00 79.00 237 TYR A O 1
ATOM 1829 N N . THR A 1 238 ? 5.852 5.787 -15.653 1.00 80.06 238 THR A N 1
ATOM 1830 C CA . THR A 1 238 ? 5.432 4.378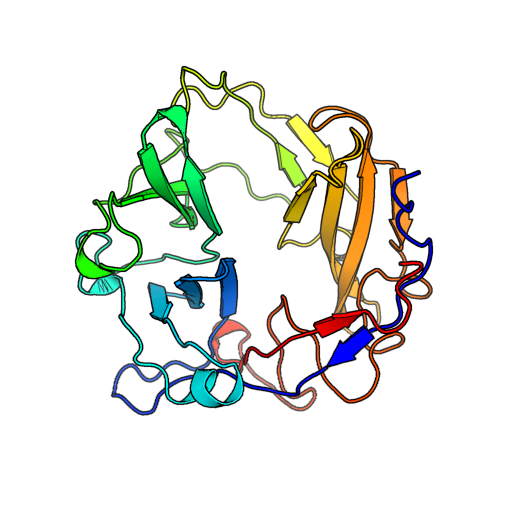 -15.720 1.00 80.06 238 THR A CA 1
ATOM 1831 C C . THR A 1 238 ? 6.532 3.436 -16.213 1.00 80.06 238 THR A C 1
ATOM 1833 O O . THR A 1 238 ? 6.414 2.225 -16.036 1.00 80.06 238 THR A O 1
ATOM 1836 N N . ALA A 1 239 ? 7.585 3.974 -16.834 1.00 83.25 239 ALA A N 1
ATOM 1837 C CA . ALA A 1 239 ? 8.733 3.243 -17.364 1.00 83.25 239 ALA A CA 1
ATOM 1838 C C . ALA A 1 239 ? 9.995 3.397 -16.496 1.00 83.25 239 ALA A C 1
ATOM 1840 O O . ALA A 1 239 ? 11.048 2.855 -16.833 1.00 83.25 239 ALA A O 1
ATOM 1841 N N . MET A 1 240 ? 9.904 4.121 -15.378 1.00 84.19 240 MET A N 1
ATOM 1842 C CA . MET A 1 240 ? 11.023 4.294 -14.458 1.00 84.19 240 MET A CA 1
ATOM 1843 C C . MET A 1 240 ? 11.432 2.958 -13.804 1.00 84.19 240 MET A C 1
ATOM 1845 O O . MET A 1 240 ? 10.563 2.138 -13.477 1.00 84.19 240 MET A O 1
ATOM 1849 N N . PRO A 1 241 ? 12.744 2.729 -13.584 1.00 84.00 241 PRO A N 1
ATOM 1850 C CA . PRO A 1 241 ? 13.286 1.457 -13.113 1.00 84.00 241 PRO A CA 1
ATOM 1851 C C . PRO A 1 241 ? 13.141 1.261 -11.597 1.00 84.00 241 PRO A C 1
ATOM 1853 O O . PRO A 1 241 ? 14.131 1.078 -10.887 1.00 84.00 241 PRO A O 1
ATOM 1856 N N . TRP A 1 242 ? 11.905 1.315 -11.097 1.00 83.88 242 TRP A N 1
ATOM 1857 C CA . TRP A 1 242 ? 11.607 1.236 -9.668 1.00 83.88 242 TRP A CA 1
ATOM 1858 C C . TRP A 1 242 ? 12.057 -0.091 -9.044 1.00 83.88 242 TRP A C 1
ATOM 1860 O O . TRP A 1 242 ? 11.793 -1.174 -9.586 1.00 83.88 242 TRP A O 1
ATOM 1870 N N . LYS A 1 243 ? 12.700 -0.002 -7.877 1.00 84.38 243 LYS A N 1
ATOM 1871 C CA . LYS A 1 243 ? 13.143 -1.139 -7.060 1.00 84.38 243 LYS A CA 1
ATOM 1872 C C . LYS A 1 243 ? 12.692 -0.985 -5.609 1.00 84.38 243 LYS A C 1
ATOM 1874 O O . LYS A 1 243 ? 12.473 0.122 -5.121 1.00 84.38 243 LYS A O 1
ATOM 1879 N N . LEU A 1 244 ? 12.599 -2.117 -4.916 1.00 82.06 244 LEU A N 1
ATOM 1880 C CA . LEU A 1 244 ? 12.315 -2.204 -3.481 1.00 82.06 244 LEU A CA 1
ATOM 1881 C C . LEU A 1 244 ? 13.568 -2.629 -2.703 1.00 82.06 244 LEU A C 1
ATOM 1883 O O . LEU A 1 244 ? 14.533 -3.100 -3.285 1.00 82.06 244 LEU A O 1
ATOM 1887 N N . GLY A 1 245 ? 13.509 -2.564 -1.382 1.00 76.44 245 GLY A N 1
ATOM 1888 C CA . GLY A 1 245 ? 14.567 -2.790 -0.377 1.00 76.44 245 GLY A CA 1
ATOM 1889 C C . GLY A 1 245 ? 14.011 -2.727 1.072 1.00 76.44 245 GLY A C 1
ATOM 1890 O O . GLY A 1 245 ? 12.885 -3.169 1.272 1.00 76.44 245 GLY A O 1
ATOM 1891 N N . ILE A 1 246 ? 14.729 -2.234 2.095 1.00 80.81 246 ILE A N 1
ATOM 1892 C CA . ILE A 1 246 ? 14.227 -1.988 3.470 1.00 80.81 246 ILE A CA 1
ATOM 1893 C C . ILE A 1 246 ? 14.826 -0.715 4.102 1.00 80.81 246 ILE A C 1
ATOM 1895 O O . ILE A 1 246 ? 16.031 -0.487 4.000 1.00 80.81 246 ILE A O 1
ATOM 1899 N N . LEU A 1 247 ? 14.011 0.045 4.848 1.00 81.50 247 LEU A N 1
ATOM 1900 C CA . LEU A 1 247 ? 14.486 1.012 5.847 1.00 81.50 247 LEU A CA 1
ATOM 1901 C C . LEU A 1 247 ? 14.420 0.448 7.264 1.00 81.50 247 LEU A C 1
ATOM 1903 O O . LEU A 1 247 ? 13.401 -0.103 7.685 1.00 81.50 247 LEU A O 1
ATOM 1907 N N . THR A 1 248 ? 15.493 0.660 8.018 1.00 82.56 248 THR A N 1
ATOM 1908 C CA . THR A 1 248 ? 15.597 0.317 9.440 1.00 82.56 248 THR A CA 1
ATOM 1909 C C . THR A 1 248 ? 15.784 1.584 10.258 1.00 82.56 248 THR A C 1
ATOM 1911 O O . THR A 1 248 ? 16.660 2.387 9.949 1.00 82.56 248 THR A O 1
ATOM 1914 N N . GLN A 1 249 ? 14.984 1.773 11.307 1.00 84.00 249 GLN A N 1
ATOM 1915 C CA . GLN A 1 249 ? 15.149 2.910 12.212 1.00 84.00 249 GLN A CA 1
ATOM 1916 C C . GLN A 1 249 ? 16.451 2.779 13.007 1.00 84.00 249 GLN A C 1
ATOM 1918 O O . GLN A 1 249 ? 16.666 1.784 13.694 1.00 84.00 249 GLN A O 1
ATOM 1923 N N . ALA A 1 250 ? 17.307 3.793 12.911 1.00 82.69 250 ALA A N 1
ATOM 1924 C CA . ALA A 1 250 ? 18.604 3.850 13.577 1.00 82.69 250 ALA A CA 1
ATOM 1925 C C . ALA A 1 250 ? 18.517 4.461 14.986 1.00 82.69 250 ALA A C 1
ATOM 1927 O O . ALA A 1 250 ? 19.339 4.147 15.841 1.00 82.69 250 ALA A O 1
ATOM 1928 N N . ASN A 1 251 ? 17.505 5.293 15.246 1.00 81.06 251 ASN A N 1
ATOM 1929 C CA . ASN A 1 251 ? 17.337 6.024 16.501 1.00 81.06 251 ASN A CA 1
ATOM 1930 C C . ASN A 1 251 ? 16.151 5.531 17.363 1.00 81.06 251 ASN A C 1
ATOM 1932 O O . ASN A 1 251 ? 15.443 6.364 17.935 1.00 81.06 251 ASN A O 1
ATOM 1936 N N . CYS A 1 252 ? 15.888 4.212 17.473 1.00 73.06 252 CYS A N 1
ATOM 1937 C CA . CYS A 1 252 ? 14.795 3.771 18.360 1.00 73.06 252 CYS A CA 1
ATOM 1938 C C . CYS A 1 252 ? 15.085 4.177 19.812 1.00 73.06 252 CYS A C 1
ATOM 1940 O O . CYS A 1 252 ? 16.136 3.860 20.364 1.00 73.06 252 CYS A O 1
ATOM 1942 N N . GLY A 1 253 ? 14.117 4.842 20.450 1.00 59.47 253 GLY A N 1
ATOM 1943 C CA . GLY A 1 253 ? 14.103 5.097 21.898 1.00 59.47 253 GLY A CA 1
ATOM 1944 C C . GLY A 1 253 ? 13.680 3.872 22.720 1.00 59.47 253 GLY A C 1
ATOM 1945 O O . GLY A 1 253 ? 13.163 4.024 23.829 1.00 59.47 253 GLY A O 1
ATOM 1946 N N . CYS A 1 254 ? 13.833 2.687 22.131 1.00 58.84 254 CYS A N 1
ATOM 1947 C CA . CYS A 1 254 ? 13.445 1.365 22.580 1.00 58.84 254 CYS A CA 1
ATOM 1948 C C . CYS A 1 254 ? 14.582 0.388 22.227 1.00 58.84 254 CYS A C 1
ATOM 1950 O O . CYS A 1 254 ? 14.779 -0.544 23.026 1.00 58.84 254 CYS A O 1
#

Nearest PDB structures (foldseek):
  5b6s-assembly1_A  TM=9.613E-01  e=6.645E-29  Coprinopsis cinerea okayama7#130
  4n2z-assembly1_A  TM=9.377E-01  e=9.151E-27  Podospora anserina
  4pvi-assembly1_A  TM=9.445E-01  e=3.781E-25  Mycothermus thermophilus
  4o8n-assembly1_A  TM=8.505E-01  e=1.693E-16  Streptomyces thermoviolaceus
  6v3q-assembly1_B  TM=6.583E-01  e=2.324E+00  Pseudomonas aeruginosa

Foldseek 3Di:
DPDDDALFFFKAFPAFQAFDDPPPPPALGWFQWADDQAWIKTFAQKFIWIWGDNDSNCRHVTDTDTLCVALQNTAGWHNWYWDQLVVVCWIWIWTDRLATKIWIANDRVDSNRTHYIDHLDPHHDDDDLFDWAFDDDSVQPPYDRDDIDGQDHDPPSQLQPADWDWDDPPPQKIKIWGWHQDPVRDIFIWIWMDSDPNDHTHGRQRDPVRTPDDPVRYPHDDDPVGWDADPPDDDDPSNTRTGHTDMDTPDDPD

Secondary structure (DSSP, 8-state):
-PPPPPSS--EEE----B---SSSS--S--EEEEEETTEEEEEETTEEEEE--SSGGGTTTSPPEEGGGTTT-SS--EEEEEEEETTTTEEEEEEESSSEEEEEES-TT-GGGPPPPEESSSSPPP-SS-EEEEE--TTTTTS--EEEEEEE--SSGGGG-EEEEEEE-SSS-EEEEEEEE-TTS-EEEEEEEESSTTSPPEEEEBSSSSBSB-GGGEESS--SSS-B--TT--S-GGGS--BB--EEES----

Radius of gyration: 18.26 Å; Cα contacts (8 Å, |Δi|>4): 568; chains: 1; bounding box: 45×44×51 Å

Organism: Aspergillus tamarii (NCBI:txid41984)

InterPro domains:
  IPR003497 BRO N-terminal domain [PS51750] (69-217)
  IPR005193 Glycoside hydrolase, family 62, arabinosidase [PF03664] (40-123)
  IPR005193 Glycoside hydrolase, family 62, arabinosidase [PF03664] (126-218)
  IPR005193 Glycoside hydrolase, family 62, arabinosidase [PTHR40631] (126-227)
  IPR023296 Glycosyl hydrolase, five-bladed beta-propeller domain superfamily [G3DSA:2.115.10.20] (1-126)
  IPR023296 Glycosyl hydrolase, five-bladed beta-propeller domain superfamily [G3DSA:2.115.10.20] (127-254)
  IPR023296 Glycosyl hydrolase, five-bladed beta-propeller domain superfamily [SSF75005] (64-210)

Sequence (254 aa):
MKASLPMSFELSSSGPLIGPKDDGYARAGIKEPSTINTAKESGYHLGVVYLSFPDFNEANSATFHYLDQTLIETGYRAAPEVFYFGPHKLWYLVYQNGNAAYCTNSDISNPAGWSAPKNFFSSMPNDNGHLYRSQTSLGNFPNGMENTAIALQDMNIYASFEASNVYSTGNGEYLLLIEAIGSDDASYFRSWTSASLSGAWTSLADTEVLPFVRSNNVIHGEMIRTNGVDPNATGDYTAMPWKLGILTQANCGC

pLDDT: mean 86.73, std 12.49, range [37.94, 98.56]